Protein AF-0000000065932821 (afdb_homodimer)

Solvent-accessible surface area (backbone atoms only — not comparable to full-atom values): 15494 Å² total; per-residue (Å²): 133,88,77,52,72,66,43,50,50,49,46,51,57,53,60,71,66,53,56,43,86,55,52,20,21,52,13,45,38,43,31,40,60,65,41,53,81,60,41,74,81,46,64,90,58,59,68,68,89,42,66,66,43,35,70,67,27,64,57,50,34,53,49,15,30,50,53,47,52,49,48,50,55,37,63,78,28,68,90,44,38,49,69,74,29,43,68,57,14,47,46,37,40,74,69,63,57,54,59,52,68,53,49,51,50,41,50,52,31,38,49,33,48,49,20,16,72,48,22,84,73,55,37,61,68,52,48,42,41,45,50,55,50,49,52,53,52,40,47,34,44,30,47,77,75,104,136,87,77,52,71,67,44,51,50,49,46,51,58,52,60,71,66,54,56,42,82,55,54,19,23,52,13,45,38,43,30,39,58,66,42,52,80,60,42,73,82,45,63,89,59,58,68,68,89,41,66,65,44,36,69,67,26,65,56,51,34,52,48,14,31,50,53,49,52,50,49,50,55,37,62,77,29,68,91,44,37,50,69,74,30,44,68,57,14,47,44,38,42,73,70,63,57,53,59,51,68,55,48,52,50,39,50,52,31,37,50,33,48,49,19,16,72,48,21,85,72,53,37,63,68,53,48,42,42,44,50,55,50,49,51,53,52,39,47,30,43,29,46,78,75,103

Secondary structure (DSSP, 8-state):
----HHHHHHHHHHHHTS-HHHHHHHHHHHHHHHSGGGGGGGGGG---SSHHHHHT-HHHHHHHHHHHHHHHHHHHTTT-HHHHTHHHHHIIIIIS---HHHHHHHHHHHHHHHHHHHGGGS-HHHHHHHHHHHHHHHHHHHGGG-/----HHHHHHHHHHHHTS-HHHHHHHHHHHHHHHSGGGGGGGGGG---SSHHHHHT-HHHHHHHHHHHHHHHHHHHTTT-HHHHTHHHHHIIIIIS---HHHHHHHHHHHHHHHHHHHGGGS-HHHHHHHHHHHHHHHHHHHGGG-

Foldseek 3Di:
DDDDPVLLVLLLVVLVPDPLLPLQLQLQLCLCAVPVVQCVLVPVQDDSPDSVCSSPRVSSSVVRSVVSVLLVQCSVVVVCSLVSCVVVLCCCCVPSNPDLVSLVSSLVSSLVSSCVVCPPNCDPVSVVSSVVSSVVNSCSSCVVVD/DDDDPVLLVLLLVVLVPDPLLPLQLQLQLCLCAVPVVQCVLVPVQDDSPDSVCSSPRVSSSVVRSVVSVLLVQCSVVVVCSLVSCVVVLCCCCVPSNPDLVSLVSSLVSSLVSSCVVCPPNCDPVSVVSSVVSSVVNSCSSCVVVD

Structure (mmCIF, N/CA/C/O backbone):
data_AF-0000000065932821-model_v1
#
loop_
_entity.id
_entity.type
_entity.pdbx_description
1 polymer 'Hemoglobin subunit beta'
#
loop_
_atom_site.group_PDB
_atom_site.id
_atom_site.type_symbol
_atom_site.label_atom_id
_atom_site.label_alt_id
_atom_site.label_comp_id
_atom_site.label_asym_id
_atom_site.label_entity_id
_atom_site.label_seq_id
_atom_site.pdbx_PDB_ins_code
_atom_site.Cartn_x
_atom_site.Cartn_y
_atom_site.Cartn_z
_atom_site.occupancy
_atom_site.B_iso_or_equiv
_atom_site.auth_seq_id
_atom_site.auth_comp_id
_atom_site.auth_asym_id
_atom_site.auth_atom_id
_atom_site.pdbx_PDB_model_num
ATOM 1 N N . VAL A 1 1 ? -19.375 12.711 -0.328 1 82.69 1 VAL A N 1
ATOM 2 C CA . VAL A 1 1 ? -19.203 11.297 0.021 1 82.69 1 VAL A CA 1
ATOM 3 C C . VAL A 1 1 ? -20.156 10.938 1.17 1 82.69 1 VAL A C 1
ATOM 5 O O . VAL A 1 1 ? -20.375 11.75 2.076 1 82.69 1 VAL A O 1
ATOM 8 N N . GLU A 1 2 ? -20.688 9.773 1.003 1 90.75 2 GLU A N 1
ATOM 9 C CA . GLU A 1 2 ? -21.578 9.297 2.057 1 90.75 2 GLU A CA 1
ATOM 10 C C . GLU A 1 2 ? -20.875 8.281 2.955 1 90.75 2 GLU A C 1
ATOM 12 O O . GLU A 1 2 ? -20.219 7.355 2.465 1 90.75 2 GLU A O 1
ATOM 17 N N . TRP A 1 3 ? -21.031 8.539 4.312 1 95.94 3 TRP A N 1
ATOM 18 C CA . TRP A 1 3 ? -20.422 7.66 5.316 1 95.94 3 TRP A CA 1
ATOM 19 C C . TRP A 1 3 ? -21.5 6.875 6.062 1 95.94 3 TRP A C 1
ATOM 21 O O . TRP A 1 3 ? -22.484 7.449 6.531 1 95.94 3 TRP A O 1
ATOM 31 N N . THR A 1 4 ? -21.25 5.578 6.125 1 96.38 4 THR A N 1
ATOM 32 C CA . THR A 1 4 ? -22.109 4.797 7.016 1 96.38 4 THR A CA 1
ATOM 33 C C . THR A 1 4 ? -21.688 4.988 8.469 1 96.38 4 THR A C 1
ATOM 35 O O . THR A 1 4 ? -20.578 5.457 8.75 1 96.38 4 THR A O 1
ATOM 38 N N . GLN A 1 5 ? -22.625 4.621 9.367 1 95.88 5 GLN A N 1
ATOM 39 C CA . GLN A 1 5 ? -22.281 4.711 10.789 1 95.88 5 GLN A CA 1
ATOM 40 C C . GLN A 1 5 ? -21.125 3.785 11.141 1 95.88 5 GLN A C 1
ATOM 42 O O . GLN A 1 5 ? -20.281 4.125 11.977 1 95.88 5 GLN A O 1
ATOM 47 N N . GLN A 1 6 ? -21.094 2.668 10.523 1 95.62 6 GLN A N 1
ATOM 48 C CA . GLN A 1 6 ? -20.016 1.721 10.766 1 95.62 6 GLN A CA 1
ATOM 49 C C . GLN A 1 6 ? -18.672 2.299 10.328 1 95.62 6 GLN A C 1
ATOM 51 O O . GLN A 1 6 ? -17.672 2.197 11.055 1 95.62 6 GLN A O 1
ATOM 56 N N . GLU A 1 7 ? -18.625 2.883 9.164 1 96.56 7 GLU A N 1
ATOM 57 C CA . GLU A 1 7 ? -17.391 3.498 8.664 1 96.56 7 GLU A CA 1
ATOM 58 C C . GLU A 1 7 ? -16.922 4.617 9.586 1 96.56 7 GLU A C 1
ATOM 60 O O . GLU A 1 7 ? -15.734 4.719 9.883 1 96.56 7 GLU A O 1
ATOM 65 N N . ARG A 1 8 ? -17.859 5.461 10.016 1 96.69 8 ARG A N 1
ATOM 66 C CA . ARG A 1 8 ? -17.531 6.562 10.914 1 96.69 8 ARG A CA 1
ATOM 67 C C . ARG A 1 8 ? -16.906 6.047 12.219 1 96.69 8 ARG A C 1
ATOM 69 O O . ARG A 1 8 ? -15.914 6.59 12.695 1 96.69 8 ARG A O 1
ATOM 76 N N . SER A 1 9 ? -17.484 5.047 12.75 1 96.56 9 SER A N 1
ATOM 77 C CA . SER A 1 9 ? -17.016 4.48 14.016 1 96.56 9 SER A CA 1
ATOM 78 C C . SER A 1 9 ? -15.625 3.867 13.867 1 96.56 9 SER A C 1
ATOM 80 O O . SER A 1 9 ? -14.758 4.059 14.727 1 96.56 9 SER A O 1
ATOM 82 N N . ILE A 1 10 ? -15.438 3.139 12.781 1 95.94 10 ILE A N 1
ATOM 83 C CA . ILE A 1 10 ? -14.148 2.506 12.531 1 95.94 10 ILE A CA 1
ATOM 84 C C . ILE A 1 10 ? -13.07 3.574 12.406 1 95.94 10 ILE A C 1
ATOM 86 O O . ILE A 1 10 ? -12.023 3.494 13.062 1 95.94 10 ILE A O 1
ATOM 90 N N . ILE A 1 11 ? -13.359 4.59 11.602 1 96.56 11 ILE A N 1
ATOM 91 C CA . ILE A 1 11 ? -12.359 5.621 11.312 1 96.56 11 ILE A CA 1
ATOM 92 C C . ILE A 1 11 ? -12.047 6.406 12.586 1 96.56 11 ILE A C 1
ATOM 94 O O . ILE A 1 11 ? -10.883 6.602 12.93 1 96.56 11 ILE A O 1
ATOM 98 N N . ALA A 1 12 ? -13.055 6.832 13.281 1 95.44 12 ALA A N 1
ATOM 99 C CA . ALA A 1 12 ? -12.867 7.625 14.484 1 95.44 12 ALA A CA 1
ATOM 100 C C . ALA A 1 12 ? -12.094 6.844 15.547 1 95.44 12 ALA A C 1
ATOM 102 O O . ALA A 1 12 ? -11.133 7.359 16.125 1 95.44 12 ALA A O 1
ATOM 103 N N . GLY A 1 13 ? -12.539 5.641 15.812 1 94.44 13 GLY A N 1
ATOM 104 C CA . GLY A 1 13 ? -11.859 4.809 16.797 1 94.44 13 GLY A CA 1
ATOM 105 C C . GLY A 1 13 ? -10.438 4.457 16.406 1 94.44 13 GLY A C 1
ATOM 106 O O . GLY A 1 13 ? -9.531 4.48 17.234 1 94.44 13 GLY A O 1
ATOM 107 N N . PHE A 1 14 ? -10.266 4.199 15.188 1 93.44 14 PHE A N 1
ATOM 108 C CA . PHE A 1 14 ? -9 3.758 14.625 1 93.44 14 PHE A CA 1
ATOM 109 C C . PHE A 1 14 ? -7.961 4.875 14.68 1 93.44 14 PHE A C 1
ATOM 111 O O . PHE A 1 14 ? -6.875 4.695 15.234 1 93.44 14 PHE A O 1
ATOM 118 N N . ILE A 1 15 ? -8.32 6.059 14.211 1 94.25 15 ILE A N 1
ATOM 119 C CA . ILE A 1 15 ? -7.383 7.172 14.109 1 94.25 15 ILE A CA 1
ATOM 120 C C . ILE A 1 15 ? -7.043 7.695 15.5 1 94.25 15 ILE A C 1
ATOM 122 O O . ILE A 1 15 ? -5.883 8 15.797 1 94.25 15 ILE A O 1
ATOM 126 N N . ALA A 1 16 ? -7.984 7.727 16.328 1 92.38 16 ALA A N 1
ATOM 127 C CA . ALA A 1 16 ? -7.789 8.258 17.688 1 92.38 16 ALA A CA 1
ATOM 128 C C . ALA A 1 16 ? -6.82 7.383 18.469 1 92.38 16 ALA A C 1
ATOM 130 O O . ALA A 1 16 ? -6.215 7.844 19.453 1 92.38 16 ALA A O 1
ATOM 131 N N . ASN A 1 17 ? -6.617 6.195 18.109 1 94.06 17 ASN A N 1
ATOM 132 C CA . ASN A 1 17 ? -5.805 5.258 18.875 1 94.06 17 ASN A CA 1
ATOM 133 C C . ASN A 1 17 ? -4.402 5.117 18.297 1 94.06 17 ASN A C 1
ATOM 135 O O . ASN A 1 17 ? -3.592 4.344 18.812 1 94.06 17 ASN A O 1
ATOM 139 N N . LEU A 1 18 ? -4.125 5.836 17.266 1 95.75 18 LEU A N 1
ATOM 140 C CA . LEU A 1 18 ? -2.785 5.789 16.688 1 95.75 18 LEU A CA 1
ATOM 141 C C . LEU A 1 18 ? -1.793 6.566 17.531 1 95.75 18 LEU A C 1
ATOM 143 O O . LEU A 1 18 ? -2.145 7.594 18.125 1 95.75 18 LEU A O 1
ATOM 147 N N . ASN A 1 19 ? -0.606 6.055 17.703 1 96.94 19 ASN A N 1
ATOM 148 C CA . ASN A 1 19 ? 0.483 6.82 18.297 1 96.94 19 ASN A CA 1
ATOM 149 C C . ASN A 1 19 ? 1.101 7.789 17.281 1 96.94 19 ASN A C 1
ATOM 151 O O . ASN A 1 19 ? 2.033 7.434 16.562 1 96.94 19 ASN A O 1
ATOM 155 N N . TYR A 1 20 ? 0.675 8.977 17.328 1 97.56 20 TYR A N 1
ATOM 156 C CA . TYR A 1 20 ? 1.037 9.977 16.328 1 97.56 20 TYR A CA 1
ATOM 157 C C . TYR A 1 20 ? 2.543 10.211 16.297 1 97.56 20 TYR A C 1
ATOM 159 O O . TYR A 1 20 ? 3.135 10.391 15.234 1 97.56 20 TYR A O 1
ATOM 167 N N . GLU A 1 21 ? 3.15 10.125 17.484 1 97.75 21 GLU A N 1
ATOM 168 C CA . GLU A 1 21 ? 4.57 10.43 17.625 1 97.75 21 GLU A CA 1
ATOM 169 C C . GLU A 1 21 ? 5.438 9.32 17.047 1 97.75 21 GLU A C 1
ATOM 171 O O . GLU A 1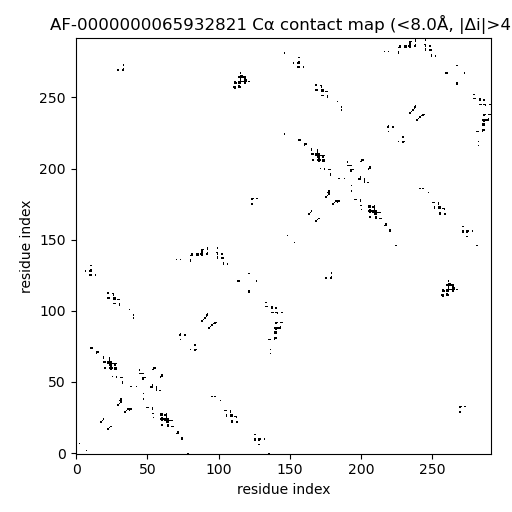 21 ? 6.629 9.523 16.797 1 97.75 21 GLU A O 1
ATOM 176 N N . ASP A 1 22 ? 4.859 8.242 16.859 1 97.94 22 ASP A N 1
ATOM 177 C CA . ASP A 1 22 ? 5.582 7.105 16.297 1 97.94 22 ASP A CA 1
ATOM 178 C C . ASP A 1 22 ? 5.195 6.879 14.836 1 97.94 22 ASP A C 1
ATOM 180 O O . ASP A 1 22 ? 6.051 6.871 13.953 1 97.94 22 ASP A O 1
ATOM 184 N N . ILE A 1 23 ? 3.904 6.816 14.531 1 98.06 23 ILE A N 1
ATOM 185 C CA . ILE A 1 23 ? 3.387 6.422 13.227 1 98.06 23 ILE A CA 1
ATOM 186 C C . ILE A 1 23 ? 3.646 7.531 12.203 1 98.06 23 ILE A C 1
ATOM 188 O O . ILE A 1 23 ? 4.066 7.266 11.078 1 98.06 23 ILE A O 1
ATOM 192 N N . GLY A 1 24 ? 3.387 8.766 12.57 1 98.25 24 GLY A N 1
ATOM 193 C CA . GLY A 1 24 ? 3.57 9.891 11.672 1 98.25 24 GLY A CA 1
ATOM 194 C C . GLY A 1 24 ? 4.984 10.008 11.133 1 98.25 24 GLY A C 1
ATOM 195 O O . GLY A 1 24 ? 5.195 9.969 9.922 1 98.25 24 GLY A O 1
ATOM 196 N N . PRO A 1 25 ? 5.949 10.102 12.062 1 98.56 25 PRO A N 1
ATOM 197 C CA . PRO A 1 25 ? 7.348 10.188 11.641 1 98.56 25 PRO A CA 1
ATOM 198 C C . PRO A 1 25 ? 7.773 8.992 10.781 1 98.56 25 PRO A C 1
ATOM 200 O O . PRO A 1 25 ? 8.422 9.172 9.75 1 98.56 25 PRO A O 1
ATOM 203 N N . LYS A 1 26 ? 7.391 7.793 11.164 1 98.31 26 LYS A N 1
ATOM 204 C CA . LYS A 1 26 ? 7.762 6.598 10.406 1 98.31 26 LYS A CA 1
ATOM 205 C C . LYS A 1 26 ? 7.152 6.621 9.008 1 98.31 26 LYS A C 1
ATOM 207 O O . LYS A 1 26 ? 7.805 6.242 8.039 1 98.31 26 LYS A O 1
ATOM 212 N N . ALA A 1 27 ? 5.922 7.074 8.906 1 98.56 27 ALA A N 1
ATOM 213 C CA . ALA A 1 27 ? 5.234 7.09 7.613 1 98.56 27 ALA A CA 1
ATOM 214 C C . ALA A 1 27 ? 5.879 8.094 6.664 1 98.56 27 ALA A C 1
ATOM 216 O O . ALA A 1 27 ? 6.125 7.785 5.496 1 98.56 27 ALA A O 1
ATOM 217 N N . LEU A 1 28 ? 6.145 9.281 7.184 1 98.62 28 LEU A N 1
ATOM 218 C CA . LEU A 1 28 ? 6.73 10.297 6.32 1 98.62 28 LEU A CA 1
ATOM 219 C C . LEU A 1 28 ? 8.164 9.93 5.941 1 98.62 28 LEU A C 1
ATOM 221 O O . LEU A 1 28 ? 8.555 10.078 4.781 1 98.62 28 LEU A O 1
ATOM 225 N N . ALA A 1 29 ? 8.938 9.469 6.875 1 98.5 29 ALA A N 1
ATOM 226 C CA . ALA A 1 29 ? 10.289 9.016 6.566 1 98.5 29 ALA A CA 1
ATOM 227 C C . ALA A 1 29 ? 10.281 7.91 5.516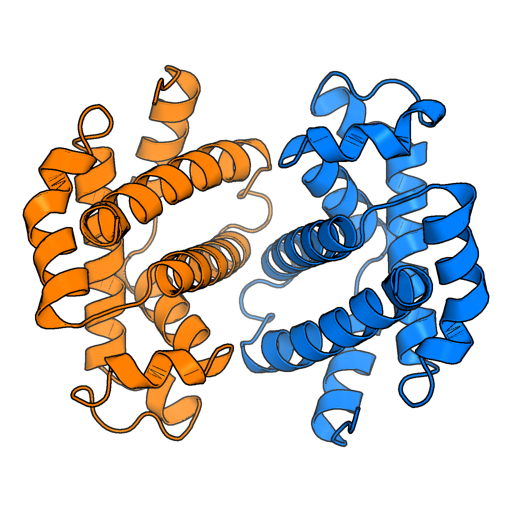 1 98.5 29 ALA A C 1
ATOM 229 O O . ALA A 1 29 ? 11.07 7.934 4.574 1 98.5 29 ALA A O 1
ATOM 230 N N . ARG A 1 30 ? 9.398 6.953 5.68 1 98.62 30 ARG A N 1
ATOM 231 C CA . ARG A 1 30 ? 9.273 5.867 4.715 1 98.62 30 ARG A CA 1
ATOM 232 C C . ARG A 1 30 ? 8.938 6.406 3.328 1 98.62 30 ARG A C 1
ATOM 234 O O . ARG A 1 30 ? 9.492 5.945 2.328 1 98.62 30 ARG A O 1
ATOM 241 N N . CYS A 1 31 ? 8.062 7.363 3.293 1 98.5 31 CYS A N 1
ATOM 242 C CA . CYS A 1 31 ? 7.695 7.988 2.027 1 98.5 31 CYS A CA 1
ATOM 243 C C . CYS A 1 31 ? 8.906 8.602 1.346 1 98.5 31 CYS A C 1
ATOM 245 O O . CYS A 1 31 ? 9.156 8.359 0.163 1 98.5 31 CYS A O 1
ATOM 247 N N . LEU A 1 32 ? 9.742 9.312 2.047 1 98.44 32 LEU A N 1
ATOM 248 C CA . LEU A 1 32 ? 10.891 10.031 1.499 1 98.44 32 LEU A CA 1
ATOM 249 C C . LEU A 1 32 ? 11.984 9.062 1.079 1 98.44 32 LEU A C 1
ATOM 251 O O . LEU A 1 32 ? 12.75 9.344 0.152 1 98.44 32 LEU A O 1
ATOM 255 N N . ILE A 1 33 ? 12.062 7.934 1.682 1 98.19 33 ILE A N 1
ATOM 256 C CA . ILE A 1 33 ? 13.133 6.98 1.406 1 98.19 33 ILE A CA 1
ATOM 257 C C . ILE A 1 33 ? 12.719 6.055 0.264 1 98.19 33 ILE A C 1
ATOM 259 O O . ILE A 1 33 ? 13.492 5.824 -0.669 1 98.19 33 ILE A O 1
ATOM 263 N N . VAL A 1 34 ? 11.523 5.551 0.28 1 97.5 34 VAL A N 1
ATOM 264 C CA . VAL A 1 34 ? 11.039 4.598 -0.714 1 97.5 34 VAL A CA 1
ATOM 265 C C . VAL A 1 34 ? 10.734 5.324 -2.021 1 97.5 34 VAL A C 1
ATOM 267 O O . VAL A 1 34 ? 10.898 4.762 -3.105 1 97.5 34 VAL A O 1
ATOM 270 N N . TYR A 1 35 ? 10.258 6.551 -1.899 1 97.25 35 TYR A N 1
ATOM 271 C CA . TYR A 1 35 ? 9.938 7.383 -3.053 1 97.25 35 TYR A CA 1
ATOM 272 C C . TYR A 1 35 ? 10.75 8.672 -3.035 1 97.25 35 TYR A C 1
ATOM 274 O O . TYR A 1 35 ? 10.195 9.758 -2.855 1 97.25 35 TYR A O 1
ATOM 282 N N . PRO A 1 36 ? 11.984 8.578 -3.404 1 96.75 36 PRO A N 1
ATOM 283 C CA . PRO A 1 36 ? 12.914 9.68 -3.148 1 96.75 36 PRO A CA 1
ATOM 284 C C . PRO A 1 36 ? 12.578 10.938 -3.953 1 96.75 36 PRO A C 1
ATOM 286 O O . PRO A 1 36 ? 12.992 12.039 -3.586 1 96.75 36 PRO A O 1
ATOM 289 N N . TRP A 1 37 ? 11.836 10.836 -5.074 1 95.88 37 TRP A N 1
ATOM 290 C CA . TRP A 1 37 ? 11.438 12.016 -5.836 1 95.88 37 TRP A CA 1
ATOM 291 C C . TRP A 1 37 ? 10.531 12.922 -5.004 1 95.88 37 TRP A C 1
ATOM 293 O O . TRP A 1 37 ? 10.383 14.102 -5.312 1 95.88 37 TRP A O 1
ATOM 303 N N . THR A 1 38 ? 9.961 12.492 -3.934 1 97.19 38 THR A N 1
ATOM 304 C CA . THR A 1 38 ? 9.102 13.289 -3.068 1 97.19 38 THR A CA 1
ATOM 305 C C . THR A 1 38 ? 9.93 14.219 -2.188 1 97.19 38 THR A C 1
ATOM 307 O O . THR A 1 38 ? 9.398 15.148 -1.581 1 97.19 38 THR A O 1
ATOM 310 N N . GLN A 1 39 ? 11.211 13.969 -2.088 1 97.31 39 GLN A N 1
ATOM 311 C CA . GLN A 1 39 ? 12.094 14.781 -1.265 1 97.31 39 GLN A CA 1
ATOM 312 C C . GLN A 1 39 ? 12.148 16.219 -1.772 1 97.31 39 GLN A C 1
ATOM 314 O O . GLN A 1 39 ? 12.508 17.141 -1.029 1 97.31 39 GLN A O 1
ATOM 319 N N . ARG A 1 40 ? 11.789 16.422 -2.992 1 95.75 40 ARG A N 1
ATOM 320 C CA . ARG A 1 40 ? 11.875 17.75 -3.615 1 95.75 40 ARG A CA 1
ATOM 321 C C . ARG A 1 40 ? 11.016 18.766 -2.867 1 95.75 40 ARG A C 1
ATOM 323 O O . ARG A 1 40 ? 11.297 19.953 -2.898 1 95.75 40 ARG A O 1
ATOM 330 N N . TYR A 1 41 ? 10.039 18.359 -2.109 1 95.38 41 TYR A N 1
ATOM 331 C CA . TYR A 1 41 ? 9.117 19.25 -1.411 1 95.38 41 TYR A CA 1
ATOM 332 C C . TYR A 1 41 ? 9.648 19.594 -0.024 1 95.38 41 TYR A C 1
ATOM 334 O O . TYR A 1 41 ? 9.078 20.438 0.669 1 95.38 41 TYR A O 1
ATOM 342 N N . PHE A 1 42 ? 10.789 18.969 0.336 1 97.19 42 PHE A N 1
ATOM 343 C CA . PHE A 1 42 ? 11.242 19.094 1.716 1 97.19 42 PHE A CA 1
ATOM 344 C C . PHE A 1 42 ? 12.672 19.625 1.769 1 97.19 42 PHE A C 1
ATOM 346 O O . PHE A 1 42 ? 13.422 19.297 2.695 1 97.19 42 PHE A O 1
ATOM 353 N N . GLY A 1 43 ? 13.039 20.359 0.838 1 92.19 43 GLY A N 1
ATOM 354 C CA . GLY A 1 43 ? 14.383 20.922 0.759 1 92.19 43 GLY A CA 1
ATOM 355 C C . GLY A 1 43 ? 14.75 21.766 1.959 1 92.19 43 GLY A C 1
ATOM 356 O O . GLY A 1 43 ? 15.922 21.844 2.344 1 92.19 43 GLY A O 1
ATOM 357 N N . ALA A 1 44 ? 13.766 22.391 2.578 1 92.88 44 ALA A N 1
ATOM 358 C CA . ALA A 1 44 ? 13.992 23.312 3.686 1 92.88 44 ALA A CA 1
ATOM 359 C C . ALA A 1 44 ? 14.164 22.562 5 1 92.88 44 ALA A C 1
ATOM 361 O O . ALA A 1 44 ? 14.43 23.172 6.043 1 92.88 44 ALA A O 1
ATOM 362 N N . TYR A 1 45 ? 14.148 21.25 4.953 1 95.5 45 TYR A N 1
ATOM 363 C CA . TYR A 1 45 ? 14.125 20.469 6.188 1 95.5 45 TYR A CA 1
ATOM 364 C C . TYR A 1 45 ? 15.5 19.906 6.504 1 95.5 45 TYR A C 1
ATOM 366 O O . TYR A 1 45 ? 15.648 19.094 7.43 1 95.5 45 TYR A O 1
ATOM 374 N N . GLY A 1 46 ? 16.484 20.297 5.734 1 93.62 46 GLY A N 1
ATOM 375 C CA . GLY A 1 46 ? 17.844 19.875 6.047 1 93.62 46 GLY A CA 1
ATOM 376 C C . GLY A 1 46 ? 18.328 18.719 5.188 1 93.62 46 GLY A C 1
ATOM 377 O O . GLY A 1 46 ? 17.984 18.641 4.004 1 93.62 46 GLY A O 1
ATOM 378 N N . ASP A 1 47 ? 19.156 17.844 5.863 1 96.12 47 ASP A N 1
ATOM 379 C CA . ASP A 1 47 ? 19.812 16.766 5.125 1 96.12 47 ASP A CA 1
ATOM 380 C C . ASP A 1 47 ? 18.875 15.594 4.887 1 96.12 47 ASP A C 1
ATOM 382 O O . ASP A 1 47 ? 18.391 14.977 5.84 1 96.12 47 ASP A O 1
ATOM 386 N N . LEU A 1 48 ? 18.625 15.242 3.68 1 97 48 LEU A N 1
ATOM 387 C CA . LEU A 1 48 ? 17.766 14.141 3.291 1 97 48 LEU A CA 1
ATOM 388 C C . LEU A 1 48 ? 18.516 13.133 2.426 1 97 48 LEU A C 1
ATOM 390 O O . LEU A 1 48 ? 17.906 12.328 1.722 1 97 48 LEU A O 1
ATOM 394 N N . SER A 1 49 ? 19.844 13.078 2.473 1 95.19 49 SER A N 1
ATOM 395 C CA . SER A 1 49 ? 20.688 12.414 1.484 1 95.19 49 SER A CA 1
ATOM 396 C C . SER A 1 49 ? 20.734 10.906 1.725 1 95.19 49 SER A C 1
ATOM 398 O O . SER A 1 49 ? 21.031 10.133 0.81 1 95.19 49 SER A O 1
ATOM 400 N N . THR A 1 50 ? 20.516 10.461 2.996 1 96.12 50 THR A N 1
ATOM 401 C CA . THR A 1 50 ? 20.562 9.039 3.334 1 96.12 50 THR A CA 1
ATOM 402 C C . THR A 1 50 ? 19.359 8.656 4.188 1 96.12 50 THR A C 1
ATOM 404 O O . THR A 1 50 ? 18.75 9.508 4.848 1 96.12 50 THR A O 1
ATOM 407 N N . PRO A 1 51 ? 19.047 7.363 4.164 1 96.31 51 PRO A N 1
ATOM 408 C CA . PRO A 1 51 ? 17.969 6.91 5.043 1 96.31 51 PRO A CA 1
ATOM 409 C C . PRO A 1 51 ? 18.203 7.281 6.504 1 96.31 51 PRO A C 1
ATOM 411 O O . PRO A 1 51 ? 17.266 7.688 7.199 1 96.31 51 PRO A O 1
ATOM 414 N N . ASP A 1 52 ? 19.375 7.172 6.953 1 96.88 52 ASP A N 1
ATOM 415 C CA . ASP A 1 52 ? 19.688 7.5 8.344 1 96.88 52 ASP A CA 1
ATOM 416 C C . ASP A 1 52 ? 19.469 8.984 8.617 1 96.88 52 ASP A C 1
ATOM 418 O O . ASP A 1 52 ? 18.953 9.359 9.672 1 96.88 52 ASP A O 1
ATOM 422 N N . ALA A 1 53 ? 19.891 9.812 7.723 1 97.62 53 ALA A N 1
ATOM 423 C CA . ALA A 1 53 ? 19.688 11.258 7.863 1 97.62 53 ALA A CA 1
ATOM 424 C C . ALA A 1 53 ? 18.203 11.586 7.938 1 97.62 53 ALA A C 1
ATOM 426 O O . ALA A 1 53 ? 17.781 12.43 8.734 1 97.62 53 ALA A O 1
ATOM 427 N N . ILE A 1 54 ? 17.438 10.922 7.133 1 98.25 54 ILE A N 1
ATOM 428 C CA . ILE A 1 54 ? 15.992 11.172 7.066 1 98.25 54 ILE A CA 1
ATOM 429 C C . ILE A 1 54 ? 15.328 10.695 8.359 1 98.25 54 ILE A C 1
ATOM 431 O O . ILE A 1 54 ? 14.539 11.422 8.961 1 98.25 54 ILE A O 1
ATOM 435 N N . LYS A 1 55 ? 15.688 9.547 8.812 1 97.31 55 LYS A N 1
ATOM 436 C CA . LYS A 1 55 ? 15.094 8.961 10.008 1 97.31 55 LYS A CA 1
ATOM 437 C C . LYS A 1 55 ? 15.453 9.781 11.25 1 97.31 55 LYS A C 1
ATOM 439 O O . LYS A 1 55 ? 14.672 9.844 12.203 1 97.31 55 LYS A O 1
ATOM 444 N N . GLY A 1 56 ? 16.562 10.359 11.227 1 96.88 56 GLY A N 1
ATOM 445 C CA . GLY A 1 56 ? 17.016 11.156 12.359 1 96.88 56 GLY A CA 1
ATOM 446 C C . GLY A 1 56 ? 16.672 12.625 12.234 1 96.88 56 GLY A C 1
ATOM 447 O O . GLY A 1 56 ? 17.047 13.438 13.086 1 96.88 56 GLY A O 1
ATOM 448 N N . ASN A 1 57 ? 15.977 13.047 11.227 1 98 57 ASN A N 1
ATOM 449 C CA . ASN A 1 57 ? 15.641 14.438 10.953 1 98 57 ASN A CA 1
ATOM 450 C C . ASN A 1 57 ? 14.445 14.898 11.773 1 98 57 ASN A C 1
ATOM 452 O O . ASN A 1 57 ? 13.32 14.461 11.539 1 98 57 ASN A O 1
ATOM 456 N N . ALA A 1 58 ? 14.656 15.812 12.695 1 97.81 58 ALA A N 1
ATOM 457 C CA . ALA A 1 58 ? 13.625 16.25 13.641 1 97.81 58 ALA A CA 1
ATOM 458 C C . ALA A 1 58 ? 12.5 16.984 12.914 1 97.81 58 ALA A C 1
ATOM 460 O O . ALA A 1 58 ? 11.344 16.906 13.32 1 97.81 58 ALA A O 1
ATOM 461 N N . LYS A 1 59 ? 12.828 17.672 11.898 1 98.31 59 LYS A N 1
ATOM 462 C CA . LYS A 1 59 ? 11.812 18.422 11.164 1 98.31 59 LYS A CA 1
ATOM 463 C C . LYS A 1 59 ? 10.883 17.469 10.406 1 98.31 59 LYS A C 1
ATOM 465 O O . LYS A 1 59 ? 9.672 17.703 10.352 1 98.31 59 LYS A O 1
ATOM 470 N N . ILE A 1 60 ? 11.484 16.453 9.836 1 98.31 60 ILE A N 1
ATOM 471 C CA . ILE A 1 60 ? 10.68 15.438 9.156 1 98.31 60 ILE A CA 1
ATOM 472 C C . ILE A 1 60 ? 9.766 14.742 10.164 1 98.31 60 ILE A C 1
ATOM 474 O O . ILE A 1 60 ? 8.578 14.547 9.898 1 98.31 60 ILE A O 1
ATOM 478 N N . ALA A 1 61 ? 10.312 14.422 11.289 1 98.38 61 ALA A N 1
ATOM 479 C CA . ALA A 1 61 ? 9.523 13.781 12.336 1 98.38 61 ALA A CA 1
ATOM 480 C C . ALA A 1 61 ? 8.367 14.672 12.773 1 98.38 61 ALA A C 1
ATOM 482 O O . ALA A 1 61 ? 7.223 14.219 12.875 1 98.38 61 ALA A O 1
ATOM 483 N N . ALA A 1 62 ? 8.648 15.898 13.016 1 98.44 62 ALA A N 1
ATOM 484 C CA . ALA A 1 62 ? 7.633 16.859 13.461 1 98.44 62 ALA A CA 1
ATOM 485 C C . ALA A 1 62 ? 6.535 17.016 12.406 1 98.44 62 ALA A C 1
ATOM 487 O O . ALA A 1 62 ? 5.352 17.094 12.75 1 98.44 62 ALA A O 1
ATOM 488 N N . HIS A 1 63 ? 6.926 17.078 11.148 1 98.31 63 HIS A N 1
ATOM 489 C CA . HIS A 1 63 ? 5.93 17.203 10.086 1 98.31 63 HIS A CA 1
ATOM 490 C C . HIS A 1 63 ? 5.066 15.953 9.984 1 98.31 63 HIS A C 1
ATOM 492 O O . HIS A 1 63 ? 3.863 16.047 9.719 1 98.31 63 HIS A O 1
ATOM 498 N N . GLY A 1 64 ? 5.684 14.789 10.164 1 98.38 64 GLY A N 1
ATOM 499 C CA . GLY A 1 64 ? 4.898 13.562 10.211 1 98.38 64 GLY A CA 1
ATOM 500 C C . GLY A 1 64 ? 3.807 13.602 11.266 1 98.38 64 GLY A C 1
ATOM 501 O O . GLY A 1 64 ? 2.674 13.188 11.008 1 98.38 64 GLY A O 1
ATOM 502 N N . VAL A 1 65 ? 4.16 14.086 12.414 1 98.5 65 VAL A N 1
ATOM 503 C CA . VAL A 1 65 ? 3.186 14.211 13.492 1 98.5 65 VAL A CA 1
ATOM 504 C C . VAL A 1 65 ? 2.09 15.195 13.086 1 98.5 65 VAL A C 1
ATOM 506 O O . VAL A 1 65 ? 0.904 14.938 13.305 1 98.5 65 VAL A O 1
ATOM 509 N N . LYS A 1 66 ? 2.473 16.281 12.453 1 97.75 66 LYS A N 1
ATOM 510 C CA . LYS A 1 66 ? 1.52 17.281 11.992 1 97.75 66 LYS A CA 1
ATOM 511 C C . LYS A 1 66 ? 0.536 16.688 10.984 1 97.75 66 LYS A C 1
ATOM 513 O O . LYS A 1 66 ? -0.653 17.016 11.008 1 97.75 66 LYS A O 1
ATOM 518 N N . VAL A 1 67 ? 1.022 15.875 10.086 1 97.19 67 VAL A N 1
ATOM 519 C CA . VAL A 1 67 ? 0.174 15.234 9.086 1 97.19 67 VAL A CA 1
ATOM 520 C C . VAL A 1 67 ? -0.916 14.422 9.781 1 97.19 67 VAL A C 1
ATOM 522 O O . VAL A 1 67 ? -2.084 14.477 9.398 1 97.19 67 VAL A O 1
ATOM 525 N N . LEU A 1 68 ? -0.626 13.648 10.836 1 97.44 68 LEU A N 1
ATOM 526 C CA . LEU A 1 68 ? -1.617 12.836 11.531 1 97.44 68 LEU A CA 1
ATOM 527 C C . LEU A 1 68 ? -2.623 13.711 12.266 1 97.44 68 LEU A C 1
ATOM 529 O O . LEU A 1 68 ? -3.809 13.383 12.344 1 97.44 68 LEU A O 1
ATOM 533 N N . HIS A 1 69 ? -2.176 14.789 12.781 1 96.44 69 HIS A N 1
ATOM 534 C CA . HIS A 1 69 ? -3.117 15.734 13.383 1 96.44 69 HIS A CA 1
ATOM 535 C C . HIS A 1 69 ? -4.051 16.328 12.328 1 96.44 69 HIS A C 1
ATOM 537 O O . HIS A 1 69 ? -5.207 16.625 12.617 1 96.44 69 HIS A O 1
ATOM 543 N N . GLY A 1 70 ? -3.48 16.484 11.141 1 95.62 70 GLY A N 1
ATOM 544 C CA . GLY A 1 70 ? -4.344 16.844 10.031 1 95.62 70 GLY A CA 1
ATOM 545 C C . GLY A 1 70 ? -5.449 15.836 9.781 1 95.62 70 GLY A C 1
ATOM 546 O O . GLY A 1 70 ? -6.586 16.203 9.484 1 95.62 70 GLY A O 1
ATOM 547 N N . LEU A 1 71 ? -5.145 14.578 9.898 1 96.5 71 LEU A N 1
ATOM 548 C CA . LEU A 1 71 ? -6.172 13.555 9.75 1 96.5 71 LEU A CA 1
ATOM 549 C C . LEU A 1 71 ? -7.219 13.672 10.852 1 96.5 71 LEU A C 1
ATOM 551 O O . LEU A 1 71 ? -8.406 13.445 10.609 1 96.5 71 LEU A O 1
ATOM 555 N N . ASP A 1 72 ? -6.773 13.969 11.992 1 94.88 72 ASP A N 1
ATOM 556 C CA . ASP A 1 72 ? -7.707 14.211 13.086 1 94.88 72 ASP A CA 1
ATOM 557 C C . ASP A 1 72 ? -8.727 15.289 12.711 1 94.88 72 ASP A C 1
ATOM 559 O O . ASP A 1 72 ? -9.914 15.156 13.016 1 94.88 72 ASP A O 1
ATOM 563 N N . ARG A 1 73 ? -8.242 16.344 12.164 1 95.25 73 ARG A N 1
ATOM 564 C CA . ARG A 1 73 ? -9.117 17.422 11.719 1 95.25 73 ARG A CA 1
ATOM 565 C C . ARG A 1 73 ? -10.156 16.922 10.727 1 95.25 73 ARG A C 1
ATOM 567 O O . ARG A 1 73 ? -11.32 17.312 10.781 1 95.25 73 ARG A O 1
ATOM 574 N N . ALA A 1 74 ? -9.711 16.094 9.797 1 96.56 74 ALA A N 1
ATOM 575 C CA . ALA A 1 74 ? -10.633 15.5 8.828 1 96.56 74 ALA A CA 1
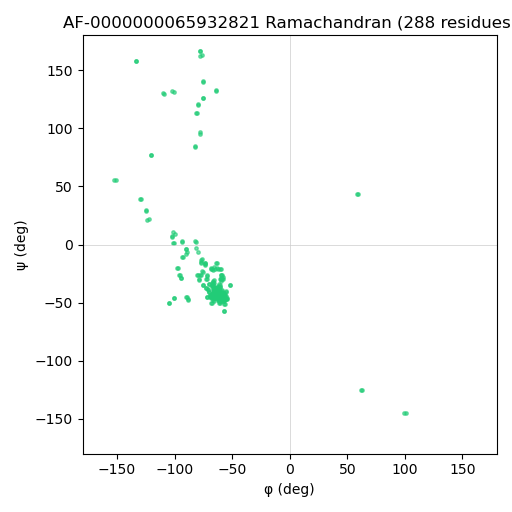ATOM 576 C C . ALA A 1 74 ? -11.688 14.648 9.523 1 96.56 74 ALA A C 1
ATOM 578 O O . ALA A 1 74 ? -12.875 14.711 9.18 1 96.56 74 ALA A O 1
ATOM 579 N N . VAL A 1 75 ? -11.273 13.836 10.516 1 96.88 75 VAL A N 1
ATOM 580 C CA . VAL A 1 75 ? -12.188 12.969 11.25 1 96.88 75 VAL A CA 1
ATOM 581 C C . VAL A 1 75 ? -13.258 13.805 11.945 1 96.88 75 VAL A C 1
ATOM 583 O O . VAL A 1 75 ? -14.43 13.43 11.969 1 96.88 75 VAL A O 1
ATOM 586 N N . LYS A 1 76 ? -12.891 14.953 12.43 1 95.94 76 LYS A N 1
ATOM 587 C CA . LYS A 1 76 ? -13.812 15.836 13.148 1 95.94 76 LYS A CA 1
ATOM 588 C C . LYS A 1 76 ? -14.742 16.562 12.188 1 95.94 76 LYS A C 1
ATOM 590 O O . LYS A 1 76 ? -15.742 17.156 12.609 1 95.94 76 LYS A O 1
ATOM 595 N N . ASN A 1 77 ? -14.453 16.516 10.922 1 96.75 77 ASN A N 1
ATOM 596 C CA . ASN A 1 77 ? -15.227 17.219 9.898 1 96.75 77 ASN A CA 1
ATOM 597 C C . ASN A 1 77 ? -15.602 16.281 8.75 1 96.75 77 ASN A C 1
ATOM 599 O O . ASN A 1 77 ? -15.523 16.656 7.578 1 96.75 77 ASN A O 1
ATOM 603 N N . MET A 1 78 ? -15.945 15.07 9.023 1 94.56 78 MET A N 1
ATOM 604 C CA . MET A 1 78 ? -16.109 14.008 8.031 1 94.56 78 MET A CA 1
ATOM 605 C C . MET A 1 78 ? -17.156 14.391 6.992 1 94.56 78 MET A C 1
ATOM 607 O O . MET A 1 78 ? -17.078 13.977 5.836 1 94.56 78 MET A O 1
ATOM 611 N N . ASP A 1 79 ? -18.078 15.219 7.34 1 94.88 79 ASP A N 1
ATOM 612 C CA . ASP A 1 79 ? -19.156 15.578 6.414 1 94.88 79 ASP A CA 1
ATOM 613 C C . ASP A 1 79 ? -18.766 16.797 5.586 1 94.88 79 ASP A C 1
ATOM 615 O O . ASP A 1 79 ? -19.5 17.188 4.668 1 94.88 79 ASP A O 1
ATOM 619 N N . ASN A 1 80 ? -17.656 17.453 5.883 1 94.88 80 ASN A N 1
ATOM 620 C CA . ASN A 1 80 ? -17.219 18.641 5.156 1 94.88 80 ASN A CA 1
ATOM 621 C C . ASN A 1 80 ? -15.703 18.781 5.168 1 94.88 80 ASN A C 1
ATOM 623 O O . ASN A 1 80 ? -15.18 19.844 5.535 1 94.88 80 ASN A O 1
ATOM 627 N N . ILE A 1 81 ? -15.055 17.734 4.711 1 95.12 81 ILE A N 1
ATOM 628 C CA . ILE A 1 81 ? -13.594 17.703 4.738 1 95.12 81 ILE A CA 1
ATOM 629 C C . ILE A 1 81 ? -13.047 18.766 3.775 1 95.12 81 ILE A C 1
ATOM 631 O O . ILE A 1 81 ? -12.031 19.406 4.066 1 95.12 81 ILE A O 1
ATOM 635 N N . ASN A 1 82 ? -13.727 18.984 2.656 1 93.75 82 ASN A N 1
ATOM 636 C CA . ASN A 1 82 ? -13.273 19.953 1.67 1 93.75 82 ASN A CA 1
ATOM 637 C C . ASN A 1 82 ? -13.133 21.344 2.281 1 93.75 82 ASN A C 1
ATOM 639 O O . ASN A 1 82 ? -12.117 22.016 2.08 1 93.75 82 ASN A O 1
ATOM 643 N N . GLU A 1 83 ? -14.102 21.719 2.949 1 94.56 83 GLU A N 1
ATOM 644 C CA . GLU A 1 83 ? -14.055 23.031 3.59 1 94.56 83 GLU A CA 1
ATOM 645 C C . GLU A 1 83 ? -13.008 23.062 4.695 1 94.56 83 GLU A C 1
ATOM 647 O O . GLU A 1 83 ? -12.266 24.047 4.824 1 94.56 83 GLU A O 1
ATOM 652 N N . ALA A 1 84 ? -12.953 22.031 5.5 1 94.62 84 ALA A N 1
ATOM 653 C CA . ALA A 1 84 ? -12.008 21.953 6.609 1 94.62 84 ALA A CA 1
ATOM 654 C C . ALA A 1 84 ? -10.562 22.016 6.113 1 94.62 84 ALA A C 1
ATOM 656 O O . ALA A 1 84 ? -9.68 22.516 6.816 1 94.62 84 ALA A O 1
ATOM 657 N N . TYR A 1 85 ? -10.312 21.516 4.871 1 95.44 85 TYR A N 1
ATOM 658 C CA . TYR A 1 85 ? -8.953 21.438 4.344 1 95.44 85 TYR A CA 1
ATOM 659 C C . TYR A 1 85 ? -8.672 22.562 3.369 1 95.44 85 TYR A C 1
ATOM 661 O O . TYR A 1 85 ? -7.633 22.578 2.709 1 95.44 85 TYR A O 1
ATOM 669 N N . SER A 1 86 ? -9.508 23.531 3.279 1 93.62 86 SER A N 1
ATOM 670 C CA . SER A 1 86 ? -9.375 24.594 2.277 1 93.62 86 SER A CA 1
ATOM 671 C C . SER A 1 86 ? -8.031 25.297 2.393 1 93.62 86 SER A C 1
ATOM 673 O O . SER A 1 86 ? -7.328 25.469 1.395 1 93.62 86 SER A O 1
ATOM 675 N N . GLU A 1 87 ? -7.695 25.672 3.605 1 93.62 87 GLU A N 1
ATOM 676 C CA . GLU A 1 87 ? -6.43 26.375 3.811 1 93.62 87 GLU A CA 1
ATOM 677 C C . GLU A 1 87 ? -5.242 25.469 3.494 1 93.62 87 GLU A C 1
ATOM 679 O O . GLU A 1 87 ? -4.262 25.906 2.889 1 93.62 87 GLU A O 1
ATOM 684 N N . LEU A 1 88 ? -5.359 24.219 3.898 1 93.38 88 LEU A N 1
ATOM 685 C CA . LEU A 1 88 ? -4.293 23.266 3.619 1 93.38 88 LEU A CA 1
ATOM 686 C C . LEU A 1 88 ? -4.172 23.016 2.119 1 93.38 88 LEU A C 1
ATOM 688 O O . LEU A 1 88 ? -3.062 22.875 1.598 1 93.38 88 LEU A O 1
ATOM 692 N N . SER A 1 89 ? -5.258 22.922 1.497 1 93.25 89 SER A N 1
ATOM 693 C CA . SER A 1 89 ? -5.27 22.734 0.052 1 93.25 89 SER A CA 1
ATOM 694 C C . SER A 1 89 ? -4.574 23.875 -0.67 1 93.25 89 SER A C 1
ATOM 696 O O . SER A 1 89 ? -3.734 23.656 -1.544 1 93.25 89 SER A O 1
ATOM 698 N N . VAL A 1 90 ? -4.848 25.109 -0.319 1 93.12 90 VAL A N 1
ATOM 699 C CA . VAL A 1 90 ? -4.238 26.297 -0.913 1 93.12 90 VAL A CA 1
ATOM 700 C C . VAL A 1 90 ? -2.732 26.281 -0.655 1 93.12 90 VAL A C 1
ATOM 702 O O . VAL A 1 90 ? -1.938 26.516 -1.569 1 93.12 90 VAL A O 1
ATOM 705 N N . LEU A 1 91 ? -2.369 25.969 0.561 1 92.81 91 LEU A N 1
ATOM 706 C CA . LEU A 1 91 ? -0.957 25.922 0.923 1 92.81 91 LEU A CA 1
ATOM 707 C C . LEU A 1 91 ? -0.209 24.906 0.065 1 92.81 91 LEU A C 1
ATOM 709 O O . LEU A 1 91 ? 0.814 25.234 -0.541 1 92.81 91 LEU A O 1
ATOM 713 N N . HIS A 1 92 ? -0.698 23.719 -0.071 1 93.31 92 HIS A N 1
ATOM 714 C CA . HIS A 1 92 ? -0.001 22.625 -0.741 1 93.31 92 HIS A CA 1
ATOM 715 C C . HIS A 1 92 ? -0.099 22.75 -2.258 1 93.31 92 HIS A C 1
ATOM 717 O O . HIS A 1 92 ? 0.832 22.391 -2.979 1 93.31 92 HIS A O 1
ATOM 723 N N . SER A 1 93 ? -1.166 23.328 -2.738 1 89.81 93 SER A N 1
ATOM 724 C CA . SER A 1 93 ? -1.336 23.453 -4.184 1 89.81 93 SER A CA 1
ATOM 725 C C . SER A 1 93 ? -0.697 24.734 -4.711 1 89.81 93 SER A C 1
ATOM 727 O O . SER A 1 93 ? 0.076 24.703 -5.668 1 89.81 93 SER A O 1
ATOM 729 N N . ASP A 1 94 ? -0.938 25.797 -4.102 1 89.69 94 ASP A N 1
ATOM 730 C CA . ASP A 1 94 ? -0.581 27.094 -4.664 1 89.69 94 ASP A CA 1
ATOM 731 C C . ASP A 1 94 ? 0.786 27.562 -4.16 1 89.69 94 ASP A C 1
ATOM 733 O O . ASP A 1 94 ? 1.508 28.266 -4.867 1 89.69 94 ASP A O 1
ATOM 737 N N . LYS A 1 95 ? 1.091 27.141 -3.025 1 90.06 95 LYS A N 1
ATOM 738 C CA . LYS A 1 95 ? 2.348 27.625 -2.461 1 90.06 95 LYS A CA 1
ATOM 739 C C . LYS A 1 95 ? 3.455 26.594 -2.611 1 90.06 95 LYS A C 1
ATOM 741 O O . LYS A 1 95 ? 4.543 26.906 -3.094 1 90.06 95 LYS A O 1
ATOM 746 N N . LEU A 1 96 ? 3.125 25.391 -2.289 1 92 96 LEU A N 1
ATOM 747 C CA . LEU A 1 96 ? 4.156 24.359 -2.279 1 92 96 LEU A CA 1
ATOM 748 C C . LEU A 1 96 ? 4.141 23.562 -3.578 1 92 96 LEU A C 1
ATOM 750 O O . LEU A 1 96 ? 5.098 22.844 -3.885 1 92 96 LEU A O 1
ATOM 754 N N . HIS A 1 97 ? 3.012 23.594 -4.336 1 91.94 97 HIS A N 1
ATOM 755 C CA . HIS A 1 97 ? 2.84 22.953 -5.633 1 91.94 97 HIS A CA 1
ATOM 756 C C . HIS A 1 97 ? 3.072 21.453 -5.543 1 91.94 97 HIS A C 1
ATOM 758 O O . HIS A 1 97 ? 3.791 20.875 -6.363 1 91.94 97 HIS A O 1
ATOM 764 N N . VAL A 1 98 ? 2.51 20.922 -4.496 1 93.06 98 VAL A N 1
ATOM 765 C CA . VAL A 1 98 ? 2.611 19.484 -4.312 1 93.06 98 VAL A CA 1
ATOM 766 C C . VAL A 1 98 ? 1.665 18.766 -5.277 1 93.06 98 VAL A C 1
ATOM 768 O O . VAL A 1 98 ? 0.469 19.062 -5.316 1 93.06 98 VAL A O 1
ATOM 771 N N . ASP A 1 99 ? 2.191 17.875 -6.031 1 92.81 99 ASP A N 1
ATOM 772 C CA . ASP A 1 99 ? 1.356 17.031 -6.883 1 92.81 99 ASP A CA 1
ATOM 773 C C . ASP A 1 99 ? 0.433 16.156 -6.051 1 92.81 99 ASP A C 1
ATOM 775 O O . ASP A 1 99 ? 0.883 15.477 -5.121 1 92.81 99 ASP A O 1
ATOM 779 N N . PRO A 1 100 ? -0.834 16.125 -6.43 1 91.44 100 PRO A N 1
ATOM 780 C CA . PRO A 1 100 ? -1.801 15.352 -5.648 1 91.44 100 PRO A CA 1
ATOM 781 C C . PRO A 1 100 ? -1.438 13.867 -5.566 1 91.44 100 PRO A C 1
ATOM 783 O O . PRO A 1 100 ? -1.746 13.211 -4.574 1 91.44 100 PRO A O 1
ATOM 786 N N . ASP A 1 101 ? -0.788 13.336 -6.531 1 92.88 101 ASP A N 1
ATOM 787 C CA . ASP A 1 101 ? -0.377 11.93 -6.535 1 92.88 101 ASP A CA 1
ATOM 788 C C . ASP A 1 101 ? 0.536 11.625 -5.348 1 92.88 101 ASP A C 1
ATOM 790 O O . ASP A 1 101 ? 0.544 10.5 -4.84 1 92.88 101 ASP A O 1
ATOM 794 N N . ASN A 1 102 ? 1.197 12.594 -4.891 1 94.88 102 ASN A N 1
ATOM 795 C CA . ASN A 1 102 ? 2.133 12.391 -3.793 1 94.88 102 ASN A CA 1
ATOM 796 C C . ASN A 1 102 ? 1.407 12.227 -2.461 1 94.88 102 ASN A C 1
ATOM 798 O O . ASN A 1 102 ? 1.921 11.586 -1.541 1 94.88 102 ASN A O 1
ATOM 802 N N . PHE A 1 103 ? 0.198 12.75 -2.379 1 95.81 103 PHE A N 1
ATOM 803 C CA . PHE A 1 103 ? -0.606 12.5 -1.188 1 95.81 103 PHE A CA 1
ATOM 804 C C . PHE A 1 103 ? -1.049 11.039 -1.135 1 95.81 103 PHE A C 1
ATOM 806 O O . PHE A 1 103 ? -1.115 10.445 -0.058 1 95.81 103 PHE A O 1
ATOM 813 N N . ARG A 1 104 ? -1.294 10.492 -2.305 1 95.62 104 ARG A N 1
ATOM 814 C CA . ARG A 1 104 ? -1.641 9.07 -2.373 1 95.62 104 ARG A CA 1
ATOM 815 C C . ARG A 1 104 ? -0.464 8.203 -1.946 1 95.62 104 ARG A C 1
ATOM 817 O O . ARG A 1 104 ? -0.641 7.227 -1.212 1 95.62 104 ARG A O 1
ATOM 824 N N . ILE A 1 105 ? 0.696 8.586 -2.342 1 97.06 105 ILE A N 1
ATOM 825 C CA . ILE A 1 105 ? 1.919 7.875 -1.99 1 97.06 105 ILE A CA 1
ATOM 826 C C . ILE A 1 105 ? 2.113 7.898 -0.476 1 97.06 105 ILE A C 1
ATOM 828 O O . ILE A 1 105 ? 2.367 6.859 0.139 1 97.06 105 ILE A O 1
ATOM 832 N N . LEU A 1 106 ? 1.94 9.062 0.131 1 98.06 106 LEU A N 1
ATOM 833 C CA . LEU A 1 106 ? 2.053 9.172 1.582 1 98.06 106 LEU A CA 1
ATOM 834 C C . LEU A 1 106 ? 0.992 8.328 2.273 1 98.06 106 LEU A C 1
ATOM 836 O O . LEU A 1 106 ? 1.274 7.672 3.281 1 98.06 106 LEU A O 1
ATOM 840 N N . GLY A 1 107 ? -0.213 8.344 1.74 1 97.44 107 GLY A N 1
ATOM 841 C CA . GLY A 1 107 ? -1.27 7.496 2.268 1 97.44 107 GLY A CA 1
ATOM 842 C C . GLY A 1 107 ? -0.917 6.023 2.25 1 97.44 107 GLY A C 1
ATOM 843 O O . GLY A 1 107 ? -1.191 5.301 3.211 1 97.44 107 GLY A O 1
ATOM 844 N N . ASP A 1 108 ? -0.314 5.586 1.173 1 97.06 108 ASP A N 1
ATOM 845 C CA . ASP A 1 108 ? 0.108 4.191 1.058 1 97.06 108 ASP A CA 1
ATOM 846 C C . ASP A 1 108 ? 1.179 3.855 2.094 1 97.06 108 ASP A C 1
ATOM 848 O O . ASP A 1 108 ? 1.136 2.791 2.715 1 97.06 108 ASP A O 1
ATOM 852 N N . CYS A 1 109 ? 2.131 4.73 2.301 1 98.38 109 CYS A N 1
ATOM 853 C CA . CYS A 1 109 ? 3.174 4.512 3.299 1 98.38 109 CYS A CA 1
ATOM 854 C C . CYS A 1 109 ? 2.584 4.477 4.703 1 98.38 109 CYS A C 1
ATOM 856 O O . CYS A 1 109 ? 2.994 3.666 5.535 1 98.38 109 CYS A O 1
ATOM 858 N N . LEU A 1 110 ? 1.656 5.383 4.934 1 98.25 110 LEU A N 1
ATOM 859 C CA . LEU A 1 110 ? 0.961 5.398 6.215 1 98.25 110 LEU A CA 1
ATOM 860 C C . LEU A 1 110 ? 0.249 4.074 6.465 1 98.25 110 LEU A C 1
ATOM 862 O O . LEU A 1 110 ? 0.333 3.516 7.562 1 98.25 110 LEU A O 1
ATOM 866 N N . THR A 1 111 ? -0.382 3.553 5.465 1 98.38 111 THR A N 1
ATOM 867 C CA . THR A 1 111 ? -1.086 2.279 5.562 1 98.38 111 THR A CA 1
ATOM 868 C C . THR A 1 111 ? -0.12 1.15 5.914 1 98.38 111 THR A C 1
ATOM 870 O O . THR A 1 111 ? -0.41 0.326 6.781 1 98.38 111 THR A O 1
ATOM 873 N N . VAL A 1 112 ? 1.02 1.148 5.301 1 98.38 112 VAL A N 1
ATOM 874 C CA . VAL A 1 112 ? 2.029 0.124 5.543 1 98.38 112 VAL A CA 1
ATOM 875 C C . VAL A 1 112 ? 2.52 0.211 6.984 1 98.38 112 VAL A C 1
ATOM 877 O O . VAL A 1 112 ? 2.629 -0.807 7.672 1 98.38 112 VAL A O 1
ATOM 880 N N . VAL A 1 113 ? 2.779 1.382 7.473 1 98.44 113 VAL A N 1
ATOM 881 C CA . VAL A 1 113 ? 3.287 1.579 8.828 1 98.44 113 VAL A CA 1
ATOM 882 C C . VAL A 1 113 ? 2.225 1.169 9.844 1 98.44 113 VAL A C 1
ATOM 884 O O . VAL A 1 113 ? 2.535 0.521 10.844 1 98.44 113 VAL A O 1
ATOM 887 N N . ILE A 1 114 ? 1.013 1.526 9.578 1 98 114 ILE A N 1
ATOM 888 C CA . ILE A 1 114 ? -0.085 1.186 10.477 1 98 114 ILE A CA 1
ATOM 889 C C . ILE A 1 114 ? -0.274 -0.329 10.508 1 98 114 ILE A C 1
ATOM 891 O O . ILE A 1 114 ? -0.448 -0.917 11.578 1 98 114 ILE A O 1
ATOM 895 N N . ALA A 1 115 ? -0.265 -0.937 9.336 1 98 115 ALA A N 1
ATOM 896 C CA . ALA A 1 115 ? -0.366 -2.393 9.273 1 98 115 ALA A CA 1
ATOM 897 C C . ALA A 1 115 ? 0.742 -3.055 10.086 1 98 115 ALA A C 1
ATOM 899 O O . ALA A 1 115 ? 0.486 -3.988 10.852 1 98 115 ALA A O 1
ATOM 900 N N . ALA A 1 116 ? 1.945 -2.586 9.93 1 97.81 116 ALA A N 1
ATOM 901 C CA . ALA A 1 116 ? 3.082 -3.125 10.672 1 97.81 116 ALA A CA 1
ATOM 902 C C . ALA A 1 116 ? 2.891 -2.951 12.172 1 97.81 116 ALA A C 1
ATOM 904 O O . ALA A 1 116 ? 3.258 -3.828 12.961 1 97.81 116 ALA A O 1
ATOM 905 N N . ASN A 1 117 ? 2.352 -1.881 12.516 1 96.94 117 ASN A N 1
ATOM 906 C CA . ASN A 1 117 ? 2.168 -1.549 13.93 1 96.94 117 ASN A CA 1
ATOM 907 C C . ASN A 1 117 ? 1.064 -2.391 14.562 1 96.94 117 ASN A C 1
ATOM 909 O O . ASN A 1 117 ? 1.191 -2.828 15.711 1 96.94 117 ASN A O 1
ATOM 913 N N . LEU A 1 118 ? 0.014 -2.674 13.867 1 95.75 118 LEU A N 1
ATOM 914 C CA . LEU A 1 118 ? -1.174 -3.303 14.438 1 95.75 118 LEU A CA 1
ATOM 915 C C . LEU A 1 118 ? -1.143 -4.812 14.219 1 95.75 118 LEU A C 1
ATOM 917 O O . LEU A 1 118 ? -1.787 -5.562 14.961 1 95.75 118 LEU A O 1
ATOM 921 N N . GLY A 1 119 ? -0.438 -5.238 13.164 1 95.5 119 GLY A N 1
ATOM 922 C CA . GLY A 1 119 ? -0.464 -6.652 12.836 1 95.5 119 GLY A CA 1
ATOM 923 C C . GLY A 1 119 ? -1.848 -7.156 12.469 1 95.5 119 GLY A C 1
ATOM 924 O O . GLY A 1 119 ? -2.529 -6.559 11.633 1 95.5 119 GLY A O 1
ATOM 925 N N . ASP A 1 120 ? -2.314 -8.195 13.164 1 93.19 120 ASP A N 1
ATOM 926 C CA . ASP A 1 120 ? -3.592 -8.836 12.867 1 93.19 120 ASP A CA 1
ATOM 927 C C . ASP A 1 120 ? -4.762 -7.91 13.195 1 93.19 120 ASP A C 1
ATOM 929 O O . ASP A 1 120 ? -5.875 -8.109 12.703 1 93.19 120 ASP A O 1
ATOM 933 N N . ALA A 1 121 ? -4.523 -6.969 14 1 95.06 121 ALA A N 1
ATOM 934 C CA . ALA A 1 121 ? -5.582 -6.039 14.375 1 95.06 121 ALA A CA 1
ATOM 935 C C . ALA A 1 121 ? -5.906 -5.078 13.234 1 95.06 121 ALA A C 1
ATOM 937 O O . ALA A 1 121 ? -6.938 -4.398 13.266 1 95.06 121 ALA A O 1
ATOM 938 N N . PHE A 1 122 ? -5.043 -4.973 12.258 1 96.69 122 PHE A N 1
ATOM 939 C CA . PHE A 1 122 ? -5.371 -4.211 11.062 1 96.69 122 PHE A CA 1
ATOM 940 C C . PHE A 1 122 ? -6.203 -5.051 10.094 1 96.69 122 PHE A C 1
ATOM 942 O O . PHE A 1 122 ? -5.684 -5.555 9.102 1 96.69 122 PHE A O 1
ATOM 949 N N . THR A 1 123 ? -7.504 -5.062 10.32 1 96.75 123 THR A N 1
ATOM 950 C CA . THR A 1 123 ? -8.422 -5.934 9.594 1 96.75 123 THR A CA 1
ATOM 951 C C . THR A 1 123 ? -8.711 -5.375 8.203 1 96.75 123 THR A C 1
ATOM 953 O O . THR A 1 123 ? -8.406 -4.215 7.922 1 96.75 123 THR A O 1
ATOM 956 N N . VAL A 1 124 ? -9.281 -6.199 7.402 1 96.88 124 VAL A N 1
ATOM 957 C CA . VAL A 1 124 ? -9.656 -5.781 6.055 1 96.88 124 VAL A CA 1
ATOM 958 C C . VAL A 1 124 ? -10.742 -4.703 6.133 1 96.88 124 VAL A C 1
ATOM 960 O O . VAL A 1 124 ? -10.758 -3.777 5.32 1 96.88 124 VAL A O 1
ATOM 963 N N . GLU A 1 125 ? -11.656 -4.824 7.086 1 95.31 125 GLU A N 1
ATOM 964 C CA . GLU A 1 125 ? -12.703 -3.82 7.281 1 95.31 125 GLU A CA 1
ATOM 965 C C . GLU A 1 125 ? -12.102 -2.463 7.633 1 95.31 125 GLU A C 1
ATOM 967 O O . GLU A 1 125 ? -12.555 -1.431 7.133 1 95.31 125 GLU A O 1
ATOM 972 N N . THR A 1 126 ? -11.117 -2.52 8.477 1 96.81 126 THR A N 1
ATOM 973 C CA . THR A 1 126 ? -10.43 -1.285 8.836 1 96.81 126 THR A CA 1
ATOM 974 C C . THR A 1 126 ? -9.766 -0.663 7.613 1 96.81 126 THR A C 1
ATOM 976 O O . THR A 1 126 ? -9.883 0.542 7.383 1 96.81 126 THR A O 1
ATOM 979 N N . GLN A 1 127 ? -9.078 -1.486 6.852 1 97.88 127 GLN A N 1
ATOM 980 C CA . GLN A 1 127 ? -8.422 -0.958 5.664 1 97.88 127 GLN A CA 1
ATOM 981 C C . GLN A 1 127 ? -9.438 -0.389 4.68 1 97.88 127 GLN A C 1
ATOM 983 O O . GLN A 1 127 ? -9.203 0.66 4.074 1 97.88 127 GLN A O 1
ATOM 988 N N . CYS A 1 128 ? -10.57 -1.051 4.461 1 97.31 128 CYS A N 1
ATOM 989 C CA . CYS A 1 128 ? -11.609 -0.558 3.564 1 97.31 128 CYS A CA 1
ATOM 990 C C . CYS A 1 128 ? -12.07 0.837 3.973 1 97.31 128 CYS A C 1
ATOM 992 O O . CYS A 1 128 ? -12.094 1.753 3.148 1 97.31 128 CYS A O 1
ATOM 994 N N . ALA A 1 129 ? -12.406 0.946 5.23 1 97.19 129 ALA A N 1
ATOM 995 C CA . ALA A 1 129 ? -12.875 2.234 5.738 1 97.19 129 ALA A CA 1
ATOM 996 C C . ALA A 1 129 ? -11.773 3.291 5.641 1 97.19 129 ALA A C 1
ATOM 998 O O . ALA A 1 129 ? -12.031 4.426 5.234 1 97.19 129 ALA A O 1
ATOM 999 N N . PHE A 1 130 ? -10.594 2.889 6.016 1 97.38 130 PHE A N 1
ATOM 1000 C CA . PHE A 1 130 ? -9.469 3.812 6.023 1 97.38 130 PHE A CA 1
ATOM 1001 C C . PHE A 1 130 ? -9.109 4.242 4.605 1 97.38 130 PHE A C 1
ATOM 1003 O O . PHE A 1 130 ? -8.789 5.41 4.363 1 97.38 130 PHE A O 1
ATOM 1010 N N . GLN A 1 131 ? -9.102 3.363 3.723 1 96.5 131 GLN A N 1
ATOM 1011 C CA . GLN A 1 131 ? -8.812 3.676 2.328 1 96.5 131 GLN A CA 1
ATOM 1012 C C . GLN A 1 131 ? -9.828 4.672 1.766 1 96.5 131 GLN A C 1
ATOM 1014 O O . GLN A 1 131 ? -9.453 5.598 1.041 1 96.5 131 GLN A O 1
ATOM 1019 N N . LYS A 1 132 ? -11.078 4.438 1.987 1 96.44 132 LYS A N 1
ATOM 1020 C CA . LYS A 1 132 ? -12.117 5.383 1.584 1 96.44 132 LYS A CA 1
ATOM 1021 C C . LYS A 1 132 ? -11.859 6.766 2.182 1 96.44 132 LYS A C 1
ATOM 1023 O O . LYS A 1 132 ? -11.953 7.777 1.483 1 96.44 132 LYS A O 1
ATOM 1028 N N . PHE A 1 133 ? -11.555 6.758 3.457 1 97.44 133 PHE A N 1
ATOM 1029 C CA . PHE A 1 133 ? -11.258 7.992 4.172 1 97.44 133 PHE A CA 1
ATOM 1030 C C . PHE A 1 133 ? -10.078 8.719 3.537 1 97.44 133 PHE A C 1
ATOM 1032 O O . PHE A 1 133 ? -10.148 9.914 3.268 1 97.44 133 PHE A O 1
ATOM 1039 N N . LEU A 1 134 ? -9 8.016 3.236 1 96.56 134 LEU A N 1
ATOM 1040 C CA . LEU A 1 134 ? -7.809 8.602 2.635 1 96.56 134 LEU A CA 1
ATOM 1041 C C . LEU A 1 134 ? -8.117 9.148 1.245 1 96.56 134 LEU A C 1
ATOM 1043 O O . LEU A 1 134 ? -7.566 10.18 0.846 1 96.56 134 LEU A O 1
ATOM 1047 N N . ALA A 1 135 ? -8.922 8.461 0.509 1 95.69 135 ALA A N 1
ATOM 1048 C CA . ALA A 1 135 ? -9.297 8.938 -0.817 1 95.69 135 ALA A CA 1
ATOM 1049 C C . ALA A 1 135 ? -9.984 10.305 -0.734 1 95.69 135 ALA A C 1
ATOM 1051 O O . ALA A 1 135 ? -9.711 11.188 -1.543 1 95.69 135 ALA A O 1
ATOM 1052 N N . VAL A 1 136 ? -10.836 10.469 0.201 1 95.88 136 VAL A N 1
ATOM 1053 C CA . VAL A 1 136 ? -11.547 11.727 0.389 1 95.88 136 VAL A CA 1
ATOM 1054 C C . VAL A 1 136 ? -10.562 12.812 0.817 1 95.88 136 VAL A C 1
ATOM 1056 O O . VAL A 1 136 ? -10.625 13.945 0.322 1 95.88 136 VAL A O 1
ATOM 1059 N N . VAL A 1 137 ? -9.664 12.453 1.713 1 95.94 137 VAL A N 1
ATOM 1060 C CA . VAL A 1 137 ? -8.664 13.391 2.205 1 95.94 137 VAL A CA 1
ATOM 1061 C C . VAL A 1 137 ? -7.77 13.852 1.053 1 95.94 137 VAL A C 1
ATOM 1063 O O . VAL A 1 137 ? -7.527 15.047 0.882 1 95.94 137 VAL A O 1
ATOM 1066 N N . VAL A 1 138 ? -7.281 12.938 0.246 1 94.38 138 VAL A N 1
ATOM 1067 C CA . VAL A 1 138 ? -6.41 13.234 -0.886 1 94.38 138 VAL A CA 1
ATOM 1068 C C . VAL A 1 138 ? -7.152 14.109 -1.894 1 94.38 138 VAL A C 1
ATOM 1070 O O . VAL A 1 138 ? -6.586 15.062 -2.436 1 94.38 138 VAL A O 1
ATOM 1073 N N . PHE A 1 139 ? -8.367 13.773 -2.143 1 93.25 139 PHE A N 1
ATOM 1074 C CA . PHE A 1 139 ? -9.195 14.57 -3.047 1 93.25 139 PHE A CA 1
ATOM 1075 C C . PHE A 1 139 ? -9.32 16 -2.543 1 93.25 139 PHE A C 1
ATOM 1077 O O . PHE A 1 139 ? -9.164 16.953 -3.312 1 93.25 139 PHE A O 1
ATOM 1084 N N . ALA A 1 140 ? -9.562 16.141 -1.307 1 94.12 140 ALA A N 1
ATOM 1085 C CA . ALA A 1 140 ? -9.742 17.453 -0.703 1 94.12 140 ALA A CA 1
ATOM 1086 C C . ALA A 1 140 ? -8.461 18.281 -0.792 1 94.12 140 ALA A C 1
ATOM 1088 O O . ALA A 1 140 ? -8.508 19.484 -1.024 1 94.12 140 ALA A O 1
ATOM 1089 N N . LEU A 1 141 ? -7.328 17.656 -0.641 1 92.31 141 LEU A N 1
ATOM 1090 C C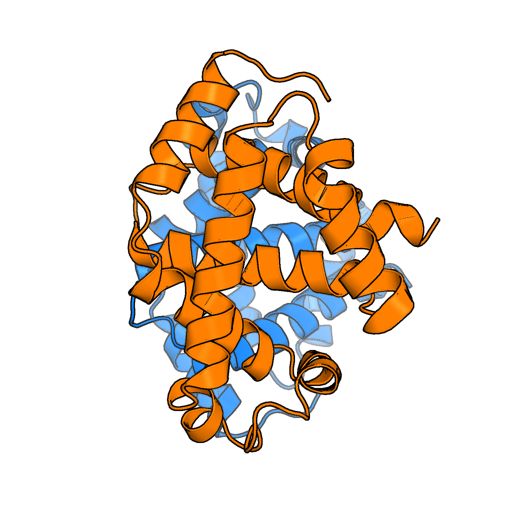A . LEU A 1 141 ? -6.043 18.344 -0.705 1 92.31 141 LEU A CA 1
ATOM 1091 C C . LEU A 1 141 ? -5.711 18.75 -2.139 1 92.31 141 LEU A C 1
ATOM 1093 O O . LEU A 1 141 ? -5.043 19.75 -2.363 1 92.31 141 LEU A O 1
ATOM 1097 N N . GLY A 1 142 ? -6.203 17.953 -3.113 1 85.5 142 GLY A N 1
ATOM 1098 C CA . GLY A 1 142 ? -5.883 18.188 -4.512 1 85.5 142 GLY A CA 1
ATOM 1099 C C . GLY A 1 142 ? -6.902 19.062 -5.219 1 85.5 142 GLY A C 1
ATOM 1100 O O . GLY A 1 142 ? -6.766 19.359 -6.41 1 85.5 142 GLY A O 1
ATOM 1101 N N . ARG A 1 143 ? -7.984 19.359 -4.73 1 74.31 143 ARG A N 1
ATOM 1102 C CA . ARG A 1 143 ? -9.125 20.031 -5.336 1 74.31 143 ARG A CA 1
ATOM 1103 C C . ARG A 1 143 ? -8.703 21.344 -6 1 74.31 143 ARG A C 1
ATOM 1105 O O . ARG A 1 143 ? -9.203 21.688 -7.07 1 74.31 143 ARG A O 1
ATOM 1112 N N . LYS A 1 144 ? -7.844 21.938 -5.477 1 68.69 144 LYS A N 1
ATOM 1113 C CA . LYS A 1 144 ? -7.5 23.203 -6.105 1 68.69 144 LYS A CA 1
ATOM 1114 C C . LYS A 1 144 ? -6.574 22.984 -7.305 1 68.69 144 LYS A C 1
ATOM 1116 O O . LYS A 1 144 ? -6.246 23.938 -8.016 1 68.69 144 LYS A O 1
ATOM 1121 N N . TYR A 1 145 ? -6.23 21.75 -7.504 1 56.38 145 TYR A N 1
ATOM 1122 C CA . TYR A 1 145 ? -5.465 21.469 -8.711 1 56.38 145 TYR A CA 1
ATOM 1123 C C . TYR A 1 145 ? -6.371 21.438 -9.938 1 56.38 145 TYR A C 1
ATOM 1125 O O . TYR A 1 145 ? -5.898 21.5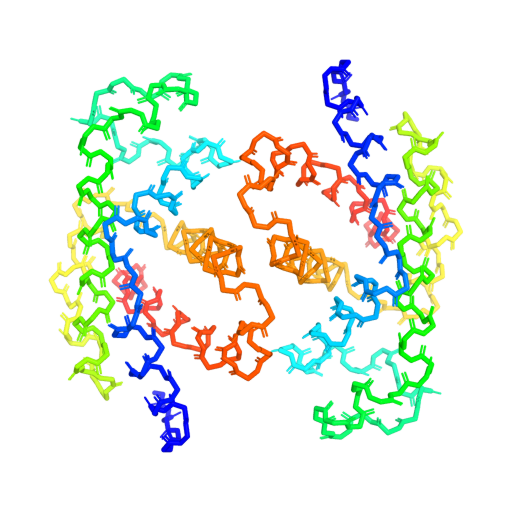31 -11.07 1 56.38 145 TYR A O 1
ATOM 1133 N N . HIS A 1 146 ? -7.625 21.125 -9.75 1 51.16 146 HIS A N 1
ATOM 1134 C CA . HIS A 1 146 ? -8.555 21.125 -10.875 1 51.16 146 HIS A CA 1
ATOM 1135 C C . HIS A 1 146 ? -9.555 22.266 -10.766 1 51.16 146 HIS A C 1
ATOM 1137 O O . HIS A 1 146 ? -9.859 22.734 -9.664 1 51.16 146 HIS A O 1
ATOM 1143 N N . VAL B 1 1 ? 16.469 -4.863 -16.109 1 82.25 1 VAL B N 1
ATOM 1144 C CA . VAL B 1 1 ? 16.672 -4.246 -14.797 1 82.25 1 VAL B CA 1
ATOM 1145 C C . VAL B 1 1 ? 17.969 -4.746 -14.188 1 82.25 1 VAL B C 1
ATOM 1147 O O . VAL B 1 1 ? 18.359 -5.895 -14.398 1 82.25 1 VAL B O 1
ATOM 1150 N N . GLU B 1 2 ? 18.656 -3.836 -13.586 1 90.81 2 GLU B N 1
ATOM 1151 C CA . GLU B 1 2 ? 19.891 -4.203 -12.914 1 90.81 2 GLU B CA 1
ATOM 1152 C C . GLU B 1 2 ? 19.672 -4.344 -11.406 1 90.81 2 GLU B C 1
ATOM 1154 O O . GLU B 1 2 ? 19.062 -3.48 -10.781 1 90.81 2 GLU B O 1
ATOM 1159 N N . TRP B 1 3 ? 20.188 -5.523 -10.875 1 95.88 3 TRP B N 1
ATOM 1160 C CA . TRP B 1 3 ? 20.094 -5.812 -9.453 1 95.88 3 TRP B CA 1
ATOM 1161 C C . TRP B 1 3 ? 21.453 -5.715 -8.773 1 95.88 3 TRP B C 1
ATOM 1163 O O . TRP B 1 3 ? 22.438 -6.285 -9.258 1 95.88 3 TRP B O 1
ATOM 1173 N N . THR B 1 4 ? 21.469 -4.965 -7.68 1 96.38 4 THR B N 1
ATOM 1174 C CA . THR B 1 4 ? 22.672 -5.012 -6.859 1 96.38 4 THR B CA 1
ATOM 1175 C C . THR B 1 4 ? 22.719 -6.301 -6.043 1 96.38 4 THR B C 1
ATOM 1177 O O . THR B 1 4 ? 21.703 -6.977 -5.883 1 96.38 4 THR B O 1
ATOM 1180 N N . GLN B 1 5 ? 23.922 -6.598 -5.555 1 95.81 5 GLN B N 1
ATOM 1181 C CA . GLN B 1 5 ? 24.047 -7.777 -4.707 1 95.81 5 GLN B CA 1
ATOM 1182 C C . GLN B 1 5 ? 23.219 -7.633 -3.432 1 95.81 5 GLN B C 1
ATOM 1184 O O . GLN B 1 5 ? 22.656 -8.609 -2.939 1 95.81 5 GLN B O 1
ATOM 1189 N N . GLN B 1 6 ? 23.172 -6.461 -2.922 1 95.56 6 GLN B N 1
ATOM 1190 C CA . GLN B 1 6 ? 22.375 -6.207 -1.72 1 95.56 6 GLN B CA 1
ATOM 1191 C C . GLN B 1 6 ? 20.891 -6.449 -1.972 1 95.56 6 GLN B C 1
ATOM 1193 O O . GLN B 1 6 ? 20.219 -7.09 -1.161 1 95.56 6 GLN B O 1
ATOM 1198 N N . GLU B 1 7 ? 20.391 -5.953 -3.068 1 96.56 7 GLU B N 1
ATOM 1199 C CA . GLU B 1 7 ? 18.984 -6.156 -3.424 1 96.56 7 GLU B CA 1
ATOM 1200 C C . GLU B 1 7 ? 18.672 -7.637 -3.592 1 96.56 7 GLU B C 1
ATOM 1202 O O . GLU B 1 7 ? 17.641 -8.117 -3.109 1 96.56 7 GLU B O 1
ATOM 1207 N N . ARG B 1 8 ? 19.547 -8.359 -4.277 1 96.69 8 ARG B N 1
ATOM 1208 C CA . ARG B 1 8 ? 19.359 -9.789 -4.492 1 96.69 8 ARG B CA 1
ATOM 1209 C C . ARG B 1 8 ? 19.281 -10.531 -3.166 1 96.69 8 ARG B C 1
ATOM 1211 O O . ARG B 1 8 ? 18.422 -11.398 -2.98 1 96.69 8 ARG B O 1
ATOM 1218 N N . SER B 1 9 ? 20.141 -10.219 -2.287 1 96.56 9 SER B N 1
ATOM 1219 C CA . SER B 1 9 ? 20.188 -10.875 -0.987 1 96.56 9 SER B CA 1
ATOM 1220 C C . SER B 1 9 ? 18.938 -10.594 -0.166 1 96.56 9 SER B C 1
ATOM 1222 O O . SER B 1 9 ? 18.375 -11.492 0.456 1 96.56 9 SER B O 1
ATOM 1224 N N . ILE B 1 10 ? 18.531 -9.336 -0.182 1 96 10 ILE B N 1
ATOM 1225 C CA . ILE B 1 10 ? 17.344 -8.945 0.569 1 96 10 ILE B CA 1
ATOM 1226 C C . ILE B 1 10 ? 16.125 -9.695 0.034 1 96 10 ILE B C 1
ATOM 1228 O O . ILE B 1 10 ? 15.375 -10.305 0.803 1 96 10 ILE B O 1
ATOM 1232 N N . ILE B 1 11 ? 15.984 -9.688 -1.281 1 96.62 11 ILE B N 1
ATOM 1233 C CA . ILE B 1 11 ? 14.797 -10.273 -1.903 1 96.62 11 ILE B CA 1
ATOM 1234 C C . ILE B 1 11 ? 14.789 -11.789 -1.674 1 96.62 11 ILE B C 1
ATOM 1236 O O . ILE B 1 11 ? 13.781 -12.352 -1.251 1 96.62 11 ILE B O 1
ATOM 1240 N N . ALA B 1 12 ? 15.891 -12.43 -1.928 1 95.5 12 ALA B N 1
ATOM 1241 C CA . ALA B 1 12 ? 15.984 -13.875 -1.777 1 95.5 12 ALA B CA 1
ATOM 1242 C C . ALA B 1 12 ? 15.711 -14.297 -0.336 1 95.5 12 ALA B C 1
ATOM 1244 O O . ALA B 1 12 ? 14.922 -15.211 -0.088 1 95.5 12 ALA B O 1
ATOM 1245 N N . GLY B 1 13 ? 16.391 -13.664 0.599 1 94.5 13 GLY B N 1
ATOM 1246 C CA . GLY B 1 13 ? 16.203 -13.984 2.004 1 94.5 13 GLY B CA 1
ATOM 1247 C C . GLY B 1 13 ? 14.797 -13.68 2.494 1 94.5 13 GLY B C 1
ATOM 1248 O O . GLY B 1 13 ? 14.211 -14.461 3.25 1 94.5 13 GLY B O 1
ATOM 1249 N N . PHE B 1 14 ? 14.281 -12.625 2.049 1 93.56 14 PHE B N 1
ATOM 1250 C CA . PHE B 1 14 ? 12.977 -12.117 2.461 1 93.56 14 PHE B CA 1
ATOM 1251 C C . PHE B 1 14 ? 11.859 -13.031 1.981 1 93.56 14 PHE B C 1
ATOM 1253 O O . PHE B 1 14 ? 11.055 -13.516 2.783 1 93.56 14 PHE B O 1
ATOM 1260 N N . ILE B 1 15 ? 11.867 -13.375 0.713 1 94.38 15 ILE B N 1
ATOM 1261 C CA . ILE B 1 15 ? 10.789 -14.156 0.114 1 94.38 15 ILE B CA 1
ATOM 1262 C C . ILE B 1 15 ? 10.844 -15.594 0.634 1 94.38 15 ILE B C 1
ATOM 1264 O O . ILE B 1 15 ? 9.805 -16.188 0.953 1 94.38 15 ILE B O 1
ATOM 1268 N N . ALA B 1 16 ? 11.992 -16.094 0.776 1 92.5 16 ALA B N 1
ATOM 1269 C CA . ALA B 1 16 ? 12.156 -17.484 1.213 1 92.5 16 ALA B CA 1
ATOM 1270 C C . ALA B 1 16 ? 11.648 -17.672 2.639 1 92.5 16 ALA B C 1
ATOM 1272 O O . ALA B 1 16 ? 11.32 -18.781 3.043 1 92.5 16 ALA B O 1
ATOM 1273 N N . ASN B 1 17 ? 11.523 -16.672 3.383 1 94.19 17 ASN B N 1
ATOM 1274 C CA . ASN B 1 17 ? 11.164 -16.781 4.793 1 94.19 17 ASN B CA 1
ATOM 1275 C C . ASN B 1 17 ? 9.688 -16.469 5.023 1 94.19 17 ASN B C 1
ATOM 1277 O O . ASN B 1 17 ? 9.219 -16.484 6.16 1 94.19 17 ASN B O 1
ATOM 1281 N N . LEU B 1 18 ? 8.984 -16.188 3.982 1 95.81 18 LEU B N 1
ATOM 1282 C CA . LEU B 1 18 ? 7.559 -15.922 4.125 1 95.81 18 LEU B CA 1
ATOM 1283 C C . LEU B 1 18 ? 6.789 -17.219 4.348 1 95.81 18 LEU B C 1
ATOM 1285 O O . LEU B 1 18 ? 7.145 -18.266 3.795 1 95.81 18 LEU B O 1
ATOM 1289 N N . ASN B 1 19 ? 5.805 -17.188 5.211 1 97 19 ASN B N 1
ATOM 1290 C CA . ASN B 1 19 ? 4.855 -18.281 5.328 1 97 19 ASN B CA 1
ATOM 1291 C C . ASN B 1 19 ? 3.807 -18.25 4.219 1 97 19 ASN B C 1
ATOM 1293 O O . ASN B 1 19 ? 2.756 -17.625 4.379 1 97 19 ASN B O 1
ATOM 1297 N N . TYR B 1 20 ? 4.031 -18.969 3.201 1 97.56 20 TYR B N 1
ATOM 1298 C CA . TYR B 1 20 ? 3.217 -18.906 1.993 1 97.56 20 TYR B CA 1
ATOM 1299 C C . TYR B 1 20 ? 1.77 -19.281 2.295 1 97.56 20 TYR B C 1
ATOM 1301 O O . TYR B 1 20 ? 0.842 -18.688 1.737 1 97.56 20 TYR B O 1
ATOM 1309 N N . GLU B 1 21 ? 1.593 -20.203 3.23 1 97.81 21 GLU B N 1
ATOM 1310 C CA . GLU B 1 21 ? 0.265 -20.719 3.541 1 97.81 21 GLU B CA 1
ATOM 1311 C C . GLU B 1 21 ? -0.56 -19.703 4.32 1 97.81 21 GLU B C 1
ATOM 1313 O O . GLU B 1 21 ? -1.782 -19.828 4.418 1 97.81 21 GLU B O 1
ATOM 1318 N N . ASP B 1 22 ? 0.088 -18.797 4.84 1 97.94 22 ASP B N 1
ATOM 1319 C CA . ASP B 1 22 ? -0.59 -17.75 5.605 1 97.94 22 ASP B CA 1
ATOM 1320 C C . ASP B 1 22 ? -0.66 -16.453 4.82 1 97.94 22 ASP B C 1
ATOM 1322 O O . ASP B 1 22 ? -1.747 -15.914 4.59 1 97.94 22 ASP B O 1
ATOM 1326 N N . ILE B 1 23 ? 0.462 -15.977 4.277 1 98.12 23 ILE B N 1
ATOM 1327 C CA . ILE B 1 23 ? 0.586 -14.656 3.662 1 98.12 23 ILE B CA 1
ATOM 1328 C C . ILE B 1 23 ? -0.158 -14.641 2.328 1 98.12 23 ILE B C 1
ATOM 1330 O O . ILE B 1 23 ? -0.871 -13.68 2.021 1 98.12 23 ILE B O 1
ATOM 1334 N N . GLY B 1 24 ? 0.01 -15.664 1.529 1 98.25 24 GLY B N 1
ATOM 1335 C CA . GLY B 1 24 ? -0.625 -15.734 0.223 1 98.25 24 GLY B CA 1
ATOM 1336 C C . GLY B 1 24 ? -2.137 -15.617 0.287 1 98.25 24 GLY B C 1
ATOM 1337 O O . GLY B 1 24 ? -2.721 -14.719 -0.315 1 98.25 24 GLY B O 1
ATOM 1338 N N . PRO B 1 25 ? -2.752 -16.531 1.051 1 98.56 25 PRO B N 1
ATOM 1339 C CA . PRO B 1 25 ? -4.211 -16.469 1.196 1 98.56 25 PRO B CA 1
ATOM 1340 C C . PRO B 1 25 ? -4.699 -15.133 1.745 1 98.56 25 PRO B C 1
ATOM 1342 O O . PRO B 1 25 ? -5.664 -14.57 1.229 1 98.56 25 PRO B O 1
ATOM 1345 N N . LYS B 1 26 ? -4.039 -14.594 2.746 1 98.38 26 LYS B N 1
ATOM 1346 C CA . LYS B 1 26 ? -4.445 -13.32 3.336 1 98.38 26 LYS B CA 1
ATOM 1347 C C . LYS B 1 26 ? -4.328 -12.188 2.324 1 98.38 26 LYS B C 1
ATOM 1349 O O . LYS B 1 26 ? -5.195 -11.312 2.264 1 98.38 26 LYS B O 1
ATOM 1354 N N . ALA B 1 27 ? -3.279 -12.211 1.521 1 98.56 27 ALA B N 1
ATOM 1355 C CA . ALA B 1 27 ? -3.059 -11.141 0.552 1 98.56 27 ALA B CA 1
ATOM 1356 C C . ALA B 1 27 ? -4.121 -11.164 -0.542 1 98.56 27 ALA B C 1
ATOM 1358 O O . ALA B 1 27 ? -4.68 -10.117 -0.897 1 98.56 27 ALA B O 1
ATOM 1359 N N . LEU B 1 28 ? -4.379 -12.344 -1.046 1 98.62 28 LEU B N 1
ATOM 1360 C CA . LEU B 1 28 ? -5.363 -12.438 -2.119 1 98.62 28 LEU B CA 1
ATOM 1361 C C . LEU B 1 28 ? -6.766 -12.133 -1.596 1 98.62 28 LEU B C 1
ATOM 1363 O O . LEU B 1 28 ? -7.531 -11.414 -2.24 1 98.62 28 LEU B O 1
ATOM 1367 N N . ALA B 1 29 ? -7.125 -12.664 -0.467 1 98.56 29 ALA B N 1
ATOM 1368 C CA . ALA B 1 29 ? -8.422 -12.359 0.133 1 98.56 29 ALA B CA 1
ATOM 1369 C C . ALA B 1 29 ? -8.578 -10.859 0.365 1 98.56 29 ALA B C 1
ATOM 1371 O O . ALA B 1 29 ? -9.625 -10.281 0.062 1 98.56 29 ALA B O 1
ATOM 1372 N N . ARG B 1 30 ? -7.555 -10.234 0.893 1 98.62 30 ARG B N 1
ATOM 1373 C CA . ARG B 1 30 ? -7.582 -8.789 1.124 1 98.62 30 ARG B CA 1
ATOM 1374 C C . ARG B 1 30 ? -7.797 -8.031 -0.18 1 98.62 30 ARG B C 1
ATOM 1376 O O . ARG B 1 30 ? -8.562 -7.066 -0.222 1 98.62 30 ARG B O 1
ATOM 1383 N N . CYS B 1 31 ? -7.141 -8.484 -1.193 1 98.5 31 CYS B N 1
ATOM 1384 C CA . CYS B 1 31 ? -7.301 -7.863 -2.504 1 98.5 31 CYS B CA 1
ATOM 1385 C C . CYS B 1 31 ? -8.75 -7.926 -2.969 1 98.5 31 CYS B C 1
ATOM 1387 O O . CYS B 1 31 ? -9.32 -6.914 -3.377 1 98.5 31 CYS B O 1
ATOM 1389 N N . LEU B 1 32 ? -9.406 -9.047 -2.838 1 98.44 32 LEU B N 1
ATOM 1390 C CA . LEU B 1 32 ? -10.766 -9.266 -3.328 1 98.44 32 LEU B CA 1
ATOM 1391 C C . LEU B 1 32 ? -11.781 -8.5 -2.48 1 98.44 32 LEU B C 1
ATOM 1393 O O . LEU B 1 32 ? -12.836 -8.102 -2.977 1 98.44 32 LEU B O 1
ATOM 1397 N N . ILE B 1 33 ? -11.477 -8.234 -1.266 1 98.19 33 ILE B N 1
ATOM 1398 C CA . ILE B 1 33 ? -12.414 -7.586 -0.359 1 98.19 33 ILE B CA 1
ATOM 1399 C C . ILE B 1 33 ? -12.25 -6.07 -0.443 1 98.19 33 ILE B C 1
ATOM 1401 O O . ILE B 1 33 ? -13.234 -5.336 -0.55 1 98.19 33 ILE B O 1
ATOM 1405 N N . VAL B 1 34 ? -11.055 -5.578 -0.441 1 97.5 34 VAL B N 1
ATOM 1406 C CA . VAL B 1 34 ? -10.773 -4.145 -0.445 1 97.5 34 VAL B CA 1
ATOM 1407 C C . VAL B 1 34 ? -11.023 -3.574 -1.839 1 97.5 34 VAL B C 1
ATOM 1409 O O . VAL B 1 34 ? -11.445 -2.422 -1.979 1 97.5 34 VAL B O 1
ATOM 1412 N N . TYR B 1 35 ? -10.727 -4.375 -2.838 1 97.31 35 TYR B N 1
ATOM 1413 C CA . TYR B 1 35 ? -10.93 -3.984 -4.23 1 97.31 35 TYR B CA 1
ATOM 1414 C C . TYR B 1 35 ? -11.883 -4.945 -4.93 1 97.31 35 TYR B C 1
ATOM 1416 O O . TYR B 1 35 ? -11.477 -5.688 -5.828 1 97.31 35 TYR B O 1
ATOM 1424 N N . PRO B 1 36 ? -13.133 -4.805 -4.68 1 96.75 36 PRO B N 1
ATOM 1425 C CA . PRO B 1 36 ? -14.086 -5.844 -5.062 1 96.75 36 PRO B CA 1
ATOM 1426 C C . PRO B 1 36 ? -14.227 -5.984 -6.574 1 96.75 36 PRO B C 1
ATOM 1428 O O . PRO B 1 36 ? -14.672 -7.031 -7.062 1 96.75 36 PRO B O 1
ATOM 1431 N N . TRP B 1 37 ? -13.875 -4.965 -7.375 1 95.94 37 TRP B N 1
ATOM 1432 C CA . TRP B 1 37 ? -13.938 -5.082 -8.828 1 95.94 37 TRP B CA 1
ATOM 1433 C C . TRP B 1 37 ? -12.969 -6.148 -9.328 1 95.94 37 TRP B C 1
ATOM 1435 O O . TRP B 1 37 ? -13.109 -6.648 -10.445 1 95.94 37 TRP B O 1
ATOM 1445 N N . THR B 1 38 ? -12.016 -6.594 -8.578 1 97.25 38 THR B N 1
ATOM 1446 C CA . THR B 1 38 ? -11.062 -7.629 -8.969 1 97.25 38 THR B CA 1
ATOM 1447 C C . THR B 1 38 ? -11.711 -9.008 -8.891 1 97.25 38 THR B C 1
ATOM 1449 O O . THR B 1 38 ? -11.164 -9.984 -9.422 1 97.25 38 THR B O 1
ATOM 1452 N N . GLN B 1 39 ? -12.828 -9.125 -8.234 1 97.31 39 GLN B N 1
ATOM 1453 C CA . GLN B 1 39 ? -13.523 -10.398 -8.094 1 97.31 39 GLN B CA 1
ATOM 1454 C C . GLN B 1 39 ? -13.961 -10.938 -9.453 1 97.31 39 GLN B C 1
ATOM 1456 O O . GLN B 1 39 ? -14.203 -12.141 -9.602 1 97.31 39 GLN B O 1
ATOM 1461 N N . ARG B 1 40 ? 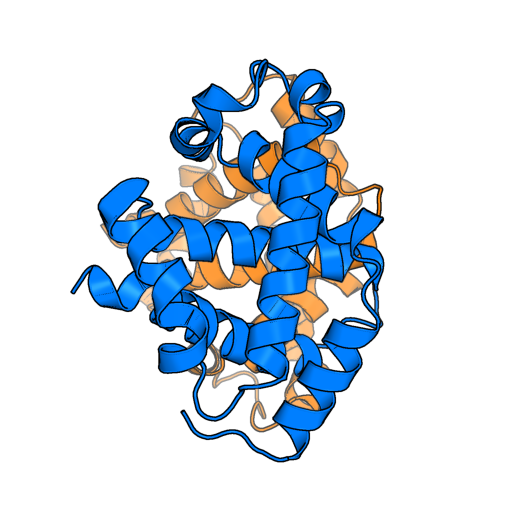-14.055 -10.094 -10.422 1 95.75 40 ARG B N 1
ATOM 1462 C CA . ARG B 1 40 ? -14.531 -10.477 -11.742 1 95.75 40 ARG B CA 1
ATOM 1463 C C . ARG B 1 40 ? -13.641 -11.555 -12.352 1 95.75 40 ARG B C 1
ATOM 1465 O O . ARG B 1 40 ? -14.102 -12.344 -13.188 1 95.75 40 ARG B O 1
ATOM 1472 N N . TYR B 1 41 ? -12.422 -11.727 -11.93 1 95.44 41 TYR B N 1
ATOM 1473 C CA . TYR B 1 41 ? -11.477 -12.68 -12.5 1 95.44 41 TYR B CA 1
ATOM 1474 C C . TYR B 1 41 ? -11.578 -14.031 -11.797 1 95.44 41 TYR B C 1
ATOM 1476 O O . TYR B 1 41 ? -10.961 -15.008 -12.227 1 95.44 41 TYR B O 1
ATOM 1484 N N . PHE B 1 42 ? -12.43 -14.078 -10.75 1 97.19 42 PHE B N 1
ATOM 1485 C CA . PHE B 1 42 ? -12.43 -15.273 -9.914 1 97.19 42 PHE B CA 1
ATOM 1486 C C . PHE B 1 42 ? -13.828 -15.867 -9.82 1 97.19 42 PHE B C 1
ATOM 1488 O O . PHE B 1 42 ? -14.18 -16.469 -8.805 1 97.19 42 PHE B O 1
ATOM 1495 N N . GLY B 1 43 ? -14.586 -15.695 -10.789 1 92.12 43 GLY B N 1
ATOM 1496 C CA . GLY B 1 43 ? -15.953 -16.188 -10.812 1 92.12 43 GLY B CA 1
ATOM 1497 C C . GLY B 1 43 ? -16.047 -17.688 -10.656 1 92.12 43 GLY B C 1
ATOM 1498 O O . GLY B 1 43 ? -17.016 -18.203 -10.102 1 92.12 43 GLY B O 1
ATOM 1499 N N . ALA B 1 44 ? -15.031 -18.391 -11.094 1 92.81 44 ALA B N 1
ATOM 1500 C CA . ALA B 1 44 ? -15.031 -19.859 -11.086 1 92.81 44 ALA B CA 1
ATOM 1501 C C . ALA B 1 44 ? -14.656 -20.391 -9.711 1 92.81 44 ALA B C 1
ATOM 1503 O O . ALA B 1 44 ? -14.664 -21.609 -9.492 1 92.81 44 ALA B O 1
ATOM 1504 N N . TYR B 1 45 ? -14.438 -19.531 -8.758 1 95.5 45 TYR B N 1
ATOM 1505 C CA . TYR B 1 45 ? -13.898 -19.969 -7.477 1 95.5 45 TYR B CA 1
ATOM 1506 C C . TYR B 1 45 ? -15 -20.047 -6.422 1 95.5 45 TYR B C 1
ATOM 1508 O O . TYR B 1 45 ? -14.719 -20.266 -5.242 1 95.5 45 TYR B O 1
ATOM 1516 N N . GLY B 1 46 ? -16.234 -19.875 -6.848 1 93.62 46 GLY B N 1
ATOM 1517 C CA . GLY B 1 46 ? -17.344 -20.047 -5.918 1 93.62 46 GLY B CA 1
ATOM 1518 C C . GLY B 1 46 ? -17.875 -18.734 -5.379 1 93.62 46 GLY B C 1
ATOM 1519 O O . GLY B 1 46 ? -17.938 -17.734 -6.102 1 93.62 46 GLY B O 1
ATOM 1520 N N . ASP B 1 47 ? -18.297 -18.812 -4.055 1 96 47 ASP B N 1
ATOM 1521 C CA . ASP B 1 47 ? -18.984 -17.672 -3.453 1 96 47 ASP B CA 1
ATOM 1522 C C . ASP B 1 47 ? -17.984 -16.594 -3.01 1 96 47 ASP B C 1
ATOM 1524 O O . ASP B 1 47 ? -17.141 -16.844 -2.16 1 96 47 ASP B O 1
ATOM 1528 N N . LEU B 1 48 ? -18.109 -15.438 -3.51 1 97.06 48 LEU B N 1
ATOM 1529 C CA . LEU B 1 48 ? -17.25 -14.305 -3.176 1 97.06 48 LEU B CA 1
ATOM 1530 C C . LEU B 1 48 ? -18.078 -13.125 -2.67 1 97.06 48 LEU B C 1
ATOM 1532 O O . LEU B 1 48 ? -17.609 -11.984 -2.662 1 97.06 48 LEU B O 1
ATOM 1536 N N . SER B 1 49 ? -19.297 -13.328 -2.182 1 95.25 49 SER B N 1
ATOM 1537 C CA . SER B 1 49 ? -20.297 -12.289 -1.97 1 95.25 49 SER B CA 1
ATOM 1538 C C . SER B 1 49 ? -20.031 -11.516 -0.682 1 95.25 49 SER B C 1
ATOM 1540 O O . SER B 1 49 ? -20.484 -10.375 -0.528 1 95.25 49 SER B O 1
ATOM 1542 N N . THR B 1 50 ? -19.344 -12.148 0.316 1 96.12 50 THR B N 1
ATOM 1543 C CA . THR B 1 50 ? -19.047 -11.508 1.593 1 96.12 50 THR B CA 1
ATOM 1544 C C . THR B 1 50 ? -17.594 -11.719 1.981 1 96.12 50 THR B C 1
ATOM 1546 O O . THR B 1 50 ? -16.953 -12.672 1.525 1 96.12 50 THR B O 1
ATOM 1549 N N . PRO B 1 51 ? -17.109 -10.836 2.838 1 96.31 51 PRO B N 1
ATOM 1550 C CA . PRO B 1 51 ? -15.75 -11.039 3.334 1 96.31 51 PRO B CA 1
ATOM 1551 C C . PRO B 1 51 ? -15.562 -12.422 3.965 1 96.31 51 PRO B C 1
ATOM 1553 O O . PRO B 1 51 ? -14.523 -13.062 3.752 1 96.31 51 PRO B O 1
ATOM 1556 N N . ASP B 1 52 ? -16.5 -12.867 4.688 1 96.88 52 ASP B N 1
ATOM 1557 C CA . ASP B 1 52 ? -16.391 -14.172 5.332 1 96.88 52 ASP B CA 1
ATOM 1558 C C . ASP B 1 52 ? -16.328 -15.297 4.297 1 96.88 52 ASP B C 1
ATOM 1560 O O . ASP B 1 52 ? -15.57 -16.25 4.457 1 96.88 52 ASP B O 1
ATOM 1564 N N . ALA B 1 53 ? -17.141 -15.211 3.295 1 97.69 53 ALA B N 1
ATOM 1565 C CA . ALA B 1 53 ? -17.125 -16.203 2.221 1 97.69 53 ALA B CA 1
ATOM 1566 C C . ALA B 1 53 ? -15.766 -16.234 1.532 1 97.69 53 ALA B C 1
ATOM 1568 O O . ALA B 1 53 ? -15.25 -17.312 1.22 1 97.69 53 ALA B O 1
ATOM 1569 N N . ILE B 1 54 ? -15.203 -15.086 1.333 1 98.25 54 ILE B N 1
ATOM 1570 C CA . ILE B 1 54 ? -13.922 -14.977 0.646 1 98.25 54 ILE B CA 1
ATOM 1571 C C . ILE B 1 54 ? -12.812 -15.547 1.527 1 98.25 54 ILE B C 1
ATOM 1573 O O . ILE B 1 54 ? -11.984 -16.344 1.066 1 98.25 54 ILE B O 1
ATOM 1577 N N . LYS B 1 55 ? -12.812 -15.211 2.77 1 97.25 55 LYS B N 1
ATOM 1578 C CA . LYS B 1 55 ? -11.789 -15.656 3.703 1 97.25 55 LYS B CA 1
ATOM 1579 C C . LYS B 1 55 ? -11.844 -17.172 3.912 1 97.25 55 LYS B C 1
ATOM 1581 O O . LYS B 1 55 ? -10.82 -17.812 4.156 1 97.25 55 LYS B O 1
ATOM 1586 N N . GLY B 1 56 ? -12.984 -17.688 3.805 1 96.94 56 GLY B N 1
ATOM 1587 C CA . GLY B 1 56 ? -13.172 -19.125 4 1 96.94 56 GLY B CA 1
ATOM 1588 C C . GLY B 1 56 ? -13.109 -19.906 2.711 1 96.94 56 GLY B C 1
ATOM 1589 O O . GLY B 1 56 ? -13.32 -21.125 2.711 1 96.94 56 GLY B O 1
ATOM 1590 N N . ASN B 1 57 ? -12.859 -19.312 1.6 1 98 57 ASN B N 1
ATOM 1591 C CA . ASN B 1 57 ? -12.852 -19.938 0.282 1 98 57 ASN B CA 1
ATOM 1592 C C . ASN B 1 57 ? -11.539 -20.672 0.021 1 98 57 ASN B C 1
ATOM 1594 O O . ASN B 1 57 ? -10.492 -20.047 -0.147 1 98 57 ASN B O 1
ATOM 1598 N N . ALA B 1 58 ? -11.578 -21.984 -0.075 1 97.75 58 ALA B N 1
ATOM 1599 C CA . ALA B 1 58 ? -10.383 -22.812 -0.199 1 97.75 58 ALA B CA 1
ATOM 1600 C C . ALA B 1 58 ? -9.68 -22.578 -1.532 1 97.75 58 ALA B C 1
ATOM 1602 O O . ALA B 1 58 ? -8.453 -22.656 -1.616 1 97.75 58 ALA B O 1
ATOM 1603 N N . LYS B 1 59 ? -10.414 -22.297 -2.525 1 98.31 59 LYS B N 1
ATOM 1604 C CA . LYS B 1 59 ? -9.82 -22.062 -3.836 1 98.31 59 LYS B CA 1
ATOM 1605 C C . LYS B 1 59 ? -9.047 -20.734 -3.852 1 98.31 59 LYS B C 1
ATOM 1607 O O . LYS B 1 59 ? -7.969 -20.656 -4.445 1 98.31 59 LYS B O 1
ATOM 1612 N N . ILE B 1 60 ? -9.633 -19.734 -3.219 1 98.31 60 ILE B N 1
ATOM 1613 C CA . ILE B 1 60 ? -8.953 -18.453 -3.102 1 98.31 60 ILE B CA 1
ATOM 1614 C C . ILE B 1 60 ? -7.664 -18.625 -2.297 1 98.31 60 ILE B C 1
ATOM 1616 O O . ILE B 1 60 ? -6.609 -18.125 -2.684 1 98.31 60 ILE B O 1
ATOM 1620 N N . ALA B 1 61 ? -7.75 -19.359 -1.233 1 98.38 61 ALA B N 1
ATOM 1621 C CA . ALA B 1 61 ? -6.578 -19.625 -0.405 1 98.38 61 ALA B CA 1
ATOM 1622 C C . ALA B 1 61 ? -5.496 -20.344 -1.198 1 98.38 61 ALA B C 1
ATOM 1624 O O . ALA B 1 61 ? -4.324 -19.953 -1.168 1 98.38 61 ALA B O 1
ATOM 1625 N N . ALA B 1 62 ? -5.875 -21.359 -1.901 1 98.44 62 ALA B N 1
ATOM 1626 C CA . ALA B 1 62 ? -4.93 -22.141 -2.693 1 98.44 62 ALA B CA 1
ATOM 1627 C C . ALA B 1 62 ? -4.266 -21.281 -3.766 1 98.44 62 ALA B C 1
ATOM 1629 O O . ALA B 1 62 ? -3.064 -21.406 -4.012 1 98.44 62 ALA B O 1
ATOM 1630 N N . HIS B 1 63 ? -5.051 -20.438 -4.414 1 98.31 63 HIS B N 1
ATOM 1631 C CA . HIS B 1 63 ? -4.48 -19.562 -5.441 1 98.31 63 HIS B CA 1
ATOM 1632 C C . HIS B 1 63 ? -3.514 -18.562 -4.832 1 98.31 63 HIS B C 1
ATOM 1634 O O . HIS B 1 63 ? -2.49 -18.234 -5.438 1 98.31 63 HIS B O 1
ATOM 1640 N N . GLY B 1 64 ? -3.848 -18.047 -3.652 1 98.38 64 GLY B N 1
ATOM 1641 C CA . GLY B 1 64 ? -2.908 -17.172 -2.957 1 98.38 64 GLY B CA 1
ATOM 1642 C C . GLY B 1 64 ? -1.554 -17.828 -2.734 1 98.38 64 GLY B C 1
ATOM 1643 O O . GLY B 1 64 ? -0.516 -17.188 -2.936 1 98.38 64 GLY B O 1
ATOM 1644 N N . VAL B 1 65 ? -1.588 -19.047 -2.332 1 98.5 65 VAL B N 1
ATOM 1645 C CA . VAL B 1 65 ? -0.352 -19.797 -2.127 1 98.5 65 VAL B CA 1
ATOM 1646 C C . VAL B 1 65 ? 0.387 -19.953 -3.455 1 98.5 65 VAL B C 1
ATOM 1648 O O . VAL B 1 65 ? 1.605 -19.766 -3.52 1 98.5 65 VAL B O 1
ATOM 1651 N N . LYS B 1 66 ? -0.34 -20.219 -4.504 1 97.75 66 LYS B N 1
ATOM 1652 C CA . LYS B 1 66 ? 0.245 -20.375 -5.836 1 97.75 66 LYS B CA 1
ATOM 1653 C C . LYS B 1 66 ? 0.931 -19.078 -6.277 1 97.75 66 LYS B C 1
ATOM 1655 O O . LYS B 1 66 ? 1.995 -19.125 -6.898 1 97.75 66 LYS B O 1
ATOM 1660 N N . VAL B 1 67 ? 0.304 -17.969 -6.023 1 97.19 67 VAL B N 1
ATOM 1661 C CA . VAL B 1 67 ? 0.873 -16.672 -6.379 1 97.19 67 VAL B CA 1
ATOM 1662 C C . VAL B 1 67 ? 2.24 -16.5 -5.723 1 97.19 67 VAL B C 1
ATOM 1664 O O . VAL B 1 67 ? 3.197 -16.062 -6.367 1 97.19 67 VAL B O 1
ATOM 1667 N N . LEU B 1 68 ? 2.432 -16.844 -4.441 1 97.5 68 LEU B N 1
ATOM 1668 C CA . LEU B 1 68 ? 3.709 -16.703 -3.75 1 97.5 68 LEU B CA 1
ATOM 1669 C C . LEU B 1 68 ? 4.746 -17.656 -4.316 1 97.5 68 LEU B C 1
ATOM 1671 O O . LEU B 1 68 ? 5.93 -17.312 -4.402 1 97.5 68 LEU B O 1
ATOM 1675 N N . HIS B 1 69 ? 4.332 -18.797 -4.703 1 96.5 69 HIS B N 1
ATOM 1676 C CA . HIS B 1 69 ? 5.262 -19.703 -5.371 1 96.5 69 HIS B CA 1
ATOM 1677 C C . HIS B 1 69 ? 5.695 -19.156 -6.723 1 96.5 69 HIS B C 1
ATOM 1679 O O . HIS B 1 69 ? 6.82 -19.406 -7.168 1 96.5 69 HIS B O 1
ATOM 1685 N N . GLY B 1 70 ? 4.762 -18.438 -7.332 1 95.75 70 GLY B N 1
ATOM 1686 C CA . GLY B 1 70 ? 5.152 -17.703 -8.516 1 95.75 70 GLY B CA 1
ATOM 1687 C C . GLY B 1 70 ? 6.266 -16.703 -8.25 1 95.75 70 GLY B C 1
ATOM 1688 O O . GLY B 1 70 ? 7.172 -16.547 -9.078 1 95.75 70 GLY B O 1
ATOM 1689 N N . LEU B 1 71 ? 6.223 -16.047 -7.141 1 96.62 71 LEU B N 1
ATOM 1690 C CA . LEU B 1 71 ? 7.293 -15.117 -6.789 1 96.62 71 LEU B CA 1
ATOM 1691 C C . LEU B 1 71 ? 8.609 -15.867 -6.59 1 96.62 71 LEU B C 1
ATOM 1693 O O . LEU B 1 71 ? 9.68 -15.359 -6.945 1 96.62 71 LEU B O 1
ATOM 1697 N N . ASP B 1 72 ? 8.523 -17 -6.031 1 95.06 72 ASP B N 1
ATOM 1698 C CA . ASP B 1 72 ? 9.711 -17.844 -5.898 1 95.06 72 ASP B CA 1
ATOM 1699 C C . ASP B 1 72 ? 10.375 -18.078 -7.254 1 95.06 72 ASP B C 1
ATOM 1701 O O . ASP B 1 72 ? 11.602 -18.031 -7.367 1 95.06 72 ASP B O 1
ATOM 1705 N N . ARG B 1 73 ? 9.562 -18.406 -8.195 1 95.31 73 ARG B N 1
ATOM 1706 C CA . ARG B 1 73 ? 10.07 -18.625 -9.555 1 95.31 73 ARG B CA 1
ATOM 1707 C C . ARG B 1 73 ? 10.797 -17.391 -10.062 1 95.31 73 ARG B C 1
ATOM 1709 O O . ARG B 1 73 ? 11.852 -17.5 -10.695 1 95.31 73 ARG B O 1
ATOM 1716 N N . ALA B 1 74 ? 10.211 -16.219 -9.805 1 96.62 74 ALA B N 1
ATOM 1717 C CA . ALA B 1 74 ? 10.859 -14.969 -10.211 1 96.62 74 ALA B CA 1
ATOM 1718 C C . ALA B 1 74 ? 12.203 -14.797 -9.508 1 96.62 74 ALA B C 1
ATOM 1720 O O . ALA B 1 74 ? 13.188 -14.391 -10.133 1 96.62 74 ALA B O 1
ATOM 1721 N N . VAL B 1 75 ? 12.258 -15.086 -8.211 1 96.88 75 VAL B N 1
ATOM 1722 C CA . VAL B 1 75 ? 13.477 -14.945 -7.422 1 96.88 75 VAL B CA 1
ATOM 1723 C C . VAL B 1 75 ? 14.57 -15.844 -8 1 96.88 75 VAL B C 1
ATOM 1725 O O . VAL B 1 75 ? 15.734 -15.445 -8.086 1 96.88 75 VAL B O 1
ATOM 1728 N N . LYS B 1 76 ? 14.203 -17 -8.477 1 96 76 LYS B N 1
ATOM 1729 C CA . LYS B 1 76 ? 15.156 -17.969 -9.023 1 96 76 LYS B CA 1
ATOM 1730 C C . LYS B 1 76 ? 15.609 -17.562 -10.422 1 96 76 LYS B C 1
ATOM 1732 O O . LYS B 1 76 ? 16.578 -18.094 -10.945 1 96 76 LYS B O 1
ATOM 1737 N N . ASN B 1 77 ? 14.938 -16.625 -11.023 1 96.75 77 ASN B N 1
ATOM 1738 C CA . ASN B 1 77 ? 15.227 -16.172 -12.383 1 96.75 77 ASN B CA 1
ATOM 1739 C C . ASN B 1 77 ? 15.352 -14.648 -12.445 1 96.75 77 ASN B C 1
ATOM 1741 O O . ASN B 1 77 ? 14.844 -14.016 -13.383 1 96.75 77 ASN B O 1
ATOM 1745 N N . MET B 1 78 ? 15.938 -14.031 -11.5 1 94.56 78 MET B N 1
ATOM 1746 C CA . MET B 1 78 ? 15.938 -12.586 -11.312 1 94.56 78 MET B CA 1
ATOM 1747 C C . MET B 1 78 ? 16.516 -11.875 -12.531 1 94.56 78 MET B C 1
ATOM 1749 O O . MET B 1 78 ? 16.125 -10.75 -12.844 1 94.56 78 MET B O 1
ATOM 1753 N N . ASP B 1 79 ? 17.375 -12.508 -13.242 1 94.81 79 ASP B N 1
ATOM 1754 C CA . ASP B 1 79 ? 18.016 -11.867 -14.383 1 94.81 79 ASP B CA 1
ATOM 1755 C C . ASP B 1 79 ? 17.203 -12.07 -15.656 1 94.81 79 ASP B C 1
ATOM 1757 O O . ASP B 1 79 ? 17.516 -11.5 -16.703 1 94.81 79 ASP B O 1
ATOM 1761 N N . ASN B 1 80 ? 16.141 -12.875 -15.617 1 94.81 80 ASN B N 1
ATOM 1762 C CA . ASN B 1 80 ? 15.328 -13.141 -16.797 1 94.81 80 ASN B CA 1
ATOM 1763 C C . ASN B 1 80 ? 13.891 -13.484 -16.406 1 94.81 80 ASN B C 1
ATOM 1765 O O . ASN B 1 80 ? 13.359 -14.516 -16.828 1 94.81 80 ASN B O 1
ATOM 1769 N N . ILE B 1 81 ? 13.297 -12.586 -15.672 1 95.12 81 ILE B N 1
ATOM 1770 C CA . ILE B 1 81 ? 11.953 -12.82 -15.172 1 95.12 81 ILE B CA 1
ATOM 1771 C C . ILE B 1 81 ? 10.961 -12.852 -16.328 1 95.12 81 ILE B C 1
ATOM 1773 O O . ILE B 1 81 ? 10.016 -13.641 -16.328 1 95.12 81 ILE B O 1
ATOM 1777 N N . ASN B 1 82 ? 11.219 -12.031 -17.359 1 93.88 82 ASN B N 1
ATOM 1778 C CA . ASN B 1 82 ? 10.328 -11.977 -18.516 1 93.88 82 ASN B CA 1
ATOM 1779 C C . ASN B 1 82 ? 10.172 -13.352 -19.172 1 93.88 82 ASN B C 1
ATOM 1781 O O . ASN B 1 82 ? 9.055 -13.781 -19.453 1 93.88 82 ASN B O 1
ATOM 1785 N N . GLU B 1 83 ? 11.234 -13.945 -19.375 1 94.62 83 GLU B N 1
ATOM 1786 C CA . GLU B 1 83 ? 11.195 -15.266 -19.984 1 94.62 83 GLU B CA 1
ATOM 1787 C C . GLU B 1 83 ? 10.562 -16.297 -19.047 1 94.62 83 GLU B C 1
ATOM 1789 O O . GLU B 1 83 ? 9.766 -17.125 -19.469 1 94.62 83 GLU B O 1
ATOM 1794 N N . ALA B 1 84 ? 10.938 -16.25 -17.781 1 94.69 84 ALA B N 1
ATOM 1795 C CA . ALA B 1 84 ? 10.422 -17.188 -16.781 1 94.69 84 ALA B CA 1
ATOM 1796 C C . ALA B 1 84 ? 8.906 -17.078 -16.672 1 94.69 84 ALA B C 1
ATOM 1798 O O . ALA B 1 84 ? 8.227 -18.062 -16.359 1 94.69 84 ALA B O 1
ATOM 1799 N N . TYR B 1 85 ? 8.352 -15.859 -16.906 1 95.5 85 TYR B N 1
ATOM 1800 C CA . TYR B 1 85 ? 6.926 -15.609 -16.719 1 95.5 85 TYR B CA 1
ATOM 1801 C C . TYR B 1 85 ? 6.176 -15.648 -18.031 1 95.5 85 TYR B C 1
ATOM 1803 O O . TYR B 1 85 ? 4.988 -15.312 -18.094 1 95.5 85 TYR B O 1
ATOM 1811 N N . SER B 1 86 ? 6.785 -16.062 -19.094 1 93.69 86 SER B N 1
ATOM 1812 C CA . SER B 1 86 ? 6.18 -16 -20.422 1 93.69 86 SER B CA 1
ATOM 1813 C C . SER B 1 86 ? 4.852 -16.75 -20.453 1 93.69 86 SER B C 1
ATOM 1815 O O . SER B 1 86 ? 3.846 -16.219 -20.938 1 93.69 86 SER B O 1
ATOM 1817 N N . GLU B 1 87 ? 4.855 -17.969 -19.922 1 93.62 87 GLU B N 1
ATOM 1818 C CA . GLU B 1 87 ? 3.633 -18.75 -19.922 1 93.62 87 GLU B CA 1
ATOM 1819 C C . GLU B 1 87 ? 2.562 -18.125 -19.031 1 93.62 87 GLU B C 1
ATOM 1821 O O . GLU B 1 87 ? 1.384 -18.109 -19.391 1 93.62 87 GLU B O 1
ATOM 1826 N N . LEU B 1 88 ? 3.006 -17.625 -17.906 1 93.31 88 LEU B N 1
ATOM 1827 C CA . LEU B 1 88 ? 2.07 -16.969 -17 1 93.31 88 LEU B CA 1
ATOM 1828 C C . LEU B 1 88 ? 1.506 -15.688 -17.625 1 93.31 88 LEU B C 1
ATOM 1830 O O . LEU B 1 88 ? 0.323 -15.383 -17.469 1 93.31 88 LEU B O 1
ATOM 1834 N N . SER B 1 89 ? 2.336 -15 -18.266 1 93.31 89 SER B N 1
ATOM 1835 C CA . SER B 1 89 ? 1.905 -13.781 -18.953 1 93.31 89 SER B CA 1
ATOM 1836 C C . SER B 1 89 ? 0.845 -14.086 -20 1 93.31 89 SER B C 1
ATOM 1838 O O . SER B 1 89 ? -0.19 -13.414 -20.062 1 93.31 89 SER B O 1
ATOM 1840 N N . VAL B 1 90 ? 1.021 -15.094 -20.812 1 93.12 90 VAL B N 1
ATOM 1841 C CA . VAL B 1 90 ? 0.075 -15.5 -21.844 1 93.12 90 VAL B CA 1
ATOM 1842 C C . VAL B 1 90 ? -1.244 -15.922 -21.203 1 93.12 90 VAL B C 1
ATOM 1844 O O . VAL B 1 90 ? -2.318 -15.5 -21.641 1 93.12 90 VAL B O 1
ATOM 1847 N N . LEU B 1 91 ? -1.142 -16.688 -20.156 1 92.88 91 LEU B N 1
ATOM 1848 C CA . LEU B 1 91 ? -2.334 -17.156 -19.453 1 92.88 91 LEU B CA 1
ATOM 1849 C C . LEU B 1 91 ? -3.154 -15.977 -18.938 1 92.88 91 LEU B C 1
ATOM 1851 O O . LEU B 1 91 ? -4.355 -15.891 -19.203 1 92.88 91 LEU B O 1
ATOM 1855 N N . HIS B 1 92 ? -2.551 -15.039 -18.281 1 93.44 92 HIS B N 1
ATOM 1856 C CA . HIS B 1 92 ? -3.252 -13.945 -17.609 1 93.44 92 HIS B CA 1
ATOM 1857 C C . HIS B 1 92 ? -3.678 -12.875 -18.609 1 93.44 92 HIS B C 1
ATOM 1859 O O . HIS B 1 92 ? -4.727 -12.25 -18.438 1 93.44 92 HIS B O 1
ATOM 1865 N N . SER B 1 93 ? -2.932 -12.703 -19.672 1 89.81 93 SER B N 1
ATOM 1866 C CA . SER B 1 93 ? -3.266 -11.672 -20.641 1 89.81 93 SER B CA 1
ATOM 1867 C C . SER B 1 93 ? -4.227 -12.195 -21.703 1 89.81 93 SER B C 1
ATOM 1869 O O . SER B 1 93 ? -5.258 -11.578 -21.969 1 89.81 93 SER B O 1
ATOM 1871 N N . ASP B 1 94 ? -3.967 -13.297 -22.234 1 90 94 ASP B N 1
ATOM 1872 C CA . ASP B 1 94 ? -4.68 -13.766 -23.422 1 90 94 ASP B CA 1
ATOM 1873 C C . ASP B 1 94 ? -5.855 -14.664 -23.031 1 90 94 ASP B C 1
ATOM 1875 O O . ASP B 1 94 ? -6.867 -14.703 -23.734 1 90 94 ASP B O 1
ATOM 1879 N N . LYS B 1 95 ? -5.719 -15.297 -21.969 1 90.19 95 LYS B N 1
ATOM 1880 C CA . LYS B 1 95 ? -6.777 -16.234 -21.594 1 90.19 95 LYS B CA 1
ATOM 1881 C C . LYS B 1 95 ? -7.703 -15.633 -20.547 1 90.19 95 LYS B C 1
ATOM 1883 O O . LYS B 1 95 ? -8.922 -15.648 -20.703 1 90.19 95 LYS B O 1
ATOM 1888 N N . LEU B 1 96 ? -7.098 -15.047 -19.578 1 92.06 96 LEU B N 1
ATOM 1889 C CA . LEU B 1 96 ? -7.898 -14.562 -18.469 1 92.06 96 LEU B CA 1
ATOM 1890 C C . LEU B 1 96 ? -8.188 -13.07 -18.609 1 92.06 96 LEU B C 1
ATOM 1892 O O . LEU B 1 96 ? -9.062 -12.531 -17.938 1 92.06 96 LEU B O 1
ATOM 1896 N N . HIS B 1 97 ? -7.383 -12.336 -19.422 1 92 97 HIS B N 1
ATOM 1897 C CA . HIS B 1 97 ? -7.551 -10.922 -19.75 1 92 97 HIS B CA 1
ATOM 1898 C C . HIS B 1 97 ? -7.508 -10.07 -18.484 1 92 97 HIS B C 1
ATOM 1900 O O . HIS B 1 97 ? -8.359 -9.195 -18.281 1 92 97 HIS B O 1
ATOM 1906 N N . VAL B 1 98 ? -6.559 -10.438 -17.672 1 93.12 98 VAL B N 1
ATOM 1907 C CA . VAL B 1 98 ? -6.371 -9.664 -16.453 1 93.12 98 VAL B CA 1
ATOM 1908 C C . VAL B 1 98 ? -5.688 -8.336 -16.766 1 93.12 98 VAL B C 1
ATOM 1910 O O . VAL B 1 98 ? -4.625 -8.32 -17.391 1 93.12 98 VAL B O 1
ATOM 1913 N N . ASP B 1 99 ? -6.281 -7.273 -16.359 1 92.81 99 ASP B N 1
ATOM 1914 C CA . ASP B 1 99 ? -5.648 -5.965 -16.484 1 92.81 99 ASP B CA 1
ATOM 1915 C C . ASP B 1 99 ? -4.379 -5.887 -15.641 1 92.81 99 ASP B C 1
ATOM 1917 O O . ASP B 1 99 ? -4.398 -6.219 -14.453 1 92.81 99 ASP B O 1
ATOM 1921 N N . PRO B 1 100 ? -3.318 -5.395 -16.25 1 91.5 100 PRO B N 1
ATOM 1922 C CA . PRO B 1 100 ? -2.043 -5.332 -15.531 1 91.5 100 PRO B CA 1
ATOM 1923 C C . PRO B 1 100 ? -2.127 -4.504 -14.258 1 91.5 100 PRO B C 1
ATOM 1925 O O . PRO B 1 100 ? -1.417 -4.781 -13.281 1 91.5 100 PRO B O 1
ATOM 1928 N N . ASP B 1 101 ? -2.957 -3.527 -14.188 1 93 101 ASP B N 1
ATOM 1929 C CA . ASP B 1 101 ? -3.123 -2.689 -13.008 1 93 101 ASP B CA 1
ATOM 1930 C C . ASP B 1 101 ? -3.545 -3.521 -11.797 1 93 101 ASP B C 1
ATOM 1932 O O . ASP B 1 101 ? -3.211 -3.188 -10.656 1 93 101 ASP B O 1
ATOM 1936 N N . ASN B 1 102 ? -4.172 -4.59 -12.055 1 94.88 102 ASN B N 1
ATOM 1937 C CA . ASN B 1 102 ? -4.66 -5.426 -10.961 1 94.88 102 ASN B CA 1
ATOM 1938 C C . ASN B 1 102 ? -3.529 -6.219 -10.312 1 94.88 102 ASN B C 1
ATOM 1940 O O . ASN B 1 102 ? -3.615 -6.582 -9.141 1 94.88 102 ASN B O 1
ATOM 1944 N N . PHE B 1 103 ? -2.451 -6.43 -11.047 1 95.88 103 PHE B N 1
ATOM 1945 C CA . PHE B 1 103 ? -1.279 -7.043 -10.43 1 95.88 103 PHE B CA 1
ATOM 1946 C C . PHE B 1 103 ? -0.623 -6.086 -9.445 1 95.88 103 PHE B C 1
ATOM 1948 O O . PHE B 1 103 ? -0.126 -6.508 -8.398 1 95.88 103 PHE B O 1
ATOM 1955 N N . ARG B 1 104 ? -0.689 -4.809 -9.781 1 95.69 104 ARG B N 1
ATOM 1956 C CA . ARG B 1 104 ? -0.169 -3.801 -8.867 1 95.69 104 ARG B CA 1
ATOM 1957 C C . ARG B 1 104 ? -0.996 -3.746 -7.586 1 95.69 104 ARG B C 1
ATOM 1959 O O . ARG B 1 104 ? -0.443 -3.65 -6.488 1 95.69 104 ARG B O 1
ATOM 1966 N N . ILE B 1 105 ? -2.258 -3.879 -7.723 1 97.06 105 ILE B N 1
ATOM 1967 C CA . ILE B 1 105 ? -3.178 -3.877 -6.59 1 97.06 105 ILE B CA 1
ATOM 1968 C C . ILE B 1 105 ? -2.875 -5.062 -5.68 1 97.06 105 ILE B C 1
ATOM 1970 O O . ILE B 1 105 ? -2.754 -4.906 -4.461 1 97.06 105 ILE B O 1
ATOM 1974 N N . LEU B 1 106 ? -2.701 -6.238 -6.273 1 98.06 106 LEU B N 1
ATOM 1975 C CA . LEU B 1 106 ? -2.355 -7.418 -5.488 1 98.06 106 LEU B CA 1
ATOM 1976 C C . LEU B 1 106 ? -1.011 -7.234 -4.793 1 98.06 106 LEU B C 1
ATOM 1978 O O . LEU B 1 106 ? -0.848 -7.617 -3.633 1 98.06 106 LEU B O 1
ATOM 1982 N N . GLY B 1 107 ? -0.06 -6.66 -5.504 1 97.5 107 GLY B N 1
ATOM 1983 C CA . GLY B 1 107 ? 1.229 -6.352 -4.902 1 97.5 107 GLY B CA 1
ATOM 1984 C C . GLY B 1 107 ? 1.12 -5.453 -3.686 1 97.5 107 GLY B C 1
ATOM 1985 O O . GLY B 1 107 ? 1.801 -5.676 -2.684 1 97.5 107 GLY B O 1
ATOM 1986 N N . ASP B 1 108 ? 0.273 -4.449 -3.775 1 97.06 108 ASP B N 1
ATOM 1987 C CA . ASP B 1 108 ? 0.053 -3.543 -2.654 1 97.06 108 ASP B CA 1
ATOM 1988 C C . ASP B 1 108 ? -0.558 -4.277 -1.463 1 97.06 108 ASP B C 1
ATOM 1990 O O . ASP B 1 108 ? -0.152 -4.062 -0.319 1 97.06 108 ASP B O 1
ATOM 1994 N N . CYS B 1 109 ? -1.506 -5.148 -1.703 1 98.38 109 CYS B N 1
ATOM 1995 C CA . CYS B 1 109 ? -2.121 -5.926 -0.633 1 98.38 109 CYS B CA 1
ATOM 1996 C C . CYS B 1 109 ? -1.111 -6.871 0.004 1 98.38 109 CYS B C 1
ATOM 1998 O O . CYS B 1 109 ? -1.099 -7.043 1.224 1 98.38 109 CYS B O 1
ATOM 2000 N N . LEU B 1 110 ? -0.311 -7.477 -0.841 1 98.31 110 LEU B N 1
ATOM 2001 C CA . LEU B 1 110 ? 0.75 -8.344 -0.345 1 98.31 110 LEU B CA 1
ATOM 2002 C C . LEU B 1 110 ? 1.698 -7.578 0.571 1 98.31 110 LEU B C 1
ATOM 2004 O O . LEU B 1 110 ? 2.061 -8.062 1.645 1 98.31 110 LEU B O 1
ATOM 2008 N N . THR B 1 111 ? 2.047 -6.391 0.19 1 98.38 111 THR B N 1
ATOM 2009 C CA . THR B 1 111 ? 2.932 -5.539 0.98 1 98.38 111 THR B CA 1
ATOM 2010 C C . THR B 1 111 ? 2.316 -5.238 2.344 1 98.38 111 THR B C 1
ATOM 2012 O O . THR B 1 111 ? 2.994 -5.324 3.369 1 98.38 111 THR B O 1
ATOM 2015 N N . VAL B 1 112 ? 1.054 -4.949 2.365 1 98.38 112 VAL B N 1
ATOM 2016 C CA . VAL B 1 112 ? 0.346 -4.637 3.602 1 98.38 112 VAL B CA 1
ATOM 2017 C C . VAL B 1 112 ? 0.341 -5.859 4.52 1 98.38 112 VAL B C 1
ATOM 2019 O O . VAL B 1 112 ? 0.621 -5.746 5.715 1 98.38 112 VAL B O 1
ATOM 2022 N N . VAL B 1 113 ? 0.076 -7.008 3.996 1 98.44 113 VAL B N 1
ATOM 2023 C CA . VAL B 1 113 ? 0.004 -8.234 4.785 1 98.44 113 VAL B CA 1
ATOM 2024 C C . VAL B 1 113 ? 1.389 -8.578 5.332 1 98.44 113 VAL B C 1
ATOM 2026 O O . VAL B 1 113 ? 1.523 -8.977 6.492 1 98.44 113 VAL B O 1
ATOM 2029 N N . ILE B 1 114 ? 2.383 -8.414 4.516 1 98.06 114 ILE B N 1
ATOM 2030 C CA . ILE B 1 114 ? 3.748 -8.711 4.93 1 98.06 114 ILE B CA 1
ATOM 2031 C C . ILE B 1 114 ? 4.172 -7.742 6.031 1 98.06 114 ILE B C 1
ATOM 2033 O O . ILE B 1 114 ? 4.773 -8.148 7.031 1 98.06 114 ILE B O 1
ATOM 2037 N N . ALA B 1 115 ? 3.881 -6.469 5.82 1 98 115 ALA B N 1
ATOM 2038 C CA . ALA B 1 115 ? 4.184 -5.48 6.852 1 98 115 ALA B CA 1
ATOM 2039 C C . ALA B 1 115 ? 3.514 -5.848 8.172 1 98 115 ALA B C 1
ATOM 2041 O O . ALA B 1 115 ? 4.145 -5.789 9.234 1 98 115 ALA B O 1
ATOM 2042 N N . ALA B 1 116 ? 2.268 -6.215 8.125 1 97.81 116 ALA B N 1
ATOM 2043 C CA . ALA B 1 116 ? 1.528 -6.605 9.32 1 97.81 116 ALA B CA 1
ATOM 2044 C C . ALA B 1 116 ? 2.166 -7.824 9.984 1 97.81 116 ALA B C 1
ATOM 2046 O O . ALA B 1 116 ? 2.211 -7.914 11.211 1 97.81 116 ALA B O 1
ATOM 2047 N N . ASN B 1 117 ? 2.617 -8.68 9.203 1 97 117 ASN B N 1
ATOM 2048 C CA . ASN B 1 117 ? 3.191 -9.93 9.695 1 97 117 ASN B CA 1
ATOM 2049 C C . ASN B 1 117 ? 4.559 -9.695 10.336 1 97 117 ASN B C 1
ATOM 2051 O O . ASN B 1 117 ? 4.879 -10.305 11.359 1 97 117 ASN B O 1
ATOM 2055 N N . LEU B 1 118 ? 5.363 -8.828 9.812 1 95.75 118 LEU B N 1
ATOM 2056 C CA . LEU B 1 118 ? 6.75 -8.672 10.227 1 95.75 118 LEU B CA 1
ATOM 2057 C C . LEU B 1 118 ? 6.891 -7.555 11.258 1 95.75 118 LEU B C 1
ATOM 2059 O O . LEU B 1 118 ? 7.848 -7.535 12.031 1 95.75 118 LEU B O 1
ATOM 2063 N N . GLY B 1 119 ? 5.941 -6.598 11.195 1 95.5 119 GLY B N 1
ATOM 2064 C CA . GLY B 1 119 ? 6.078 -5.445 12.07 1 95.5 119 GLY B CA 1
ATOM 2065 C C . GLY B 1 119 ? 7.332 -4.633 11.797 1 95.5 119 GLY B C 1
ATOM 2066 O O . GLY B 1 119 ? 7.605 -4.277 10.648 1 95.5 119 GLY B O 1
ATOM 2067 N N . ASP B 1 120 ? 8.156 -4.418 12.82 1 93.12 120 ASP B N 1
ATOM 2068 C CA . ASP B 1 120 ? 9.359 -3.588 12.727 1 93.12 120 ASP B CA 1
ATOM 2069 C C . ASP B 1 120 ? 10.406 -4.242 11.836 1 93.12 120 ASP B C 1
ATOM 2071 O O . ASP B 1 120 ? 11.32 -3.568 11.352 1 93.12 120 ASP B O 1
ATOM 2075 N N . ALA B 1 121 ? 10.297 -5.488 11.664 1 95.06 121 ALA B N 1
ATOM 2076 C CA . ALA B 1 121 ? 11.266 -6.199 10.836 1 95.06 121 ALA B CA 1
ATOM 2077 C C . ALA B 1 121 ? 11.047 -5.895 9.352 1 95.06 121 ALA B C 1
ATOM 2079 O O . ALA B 1 121 ? 11.914 -6.184 8.523 1 95.06 121 ALA B O 1
ATOM 2080 N N . PHE B 1 122 ? 9.914 -5.355 8.992 1 96.69 122 PHE B N 1
ATOM 2081 C CA . PHE B 1 122 ? 9.711 -4.879 7.629 1 96.69 122 PHE B CA 1
ATOM 2082 C C . PHE B 1 122 ? 10.305 -3.488 7.445 1 96.69 122 PHE B C 1
ATOM 2084 O O . PHE B 1 122 ? 9.57 -2.496 7.422 1 96.69 122 PHE B O 1
ATOM 2091 N N . THR B 1 123 ? 11.594 -3.447 7.168 1 96.69 123 THR B N 1
ATOM 2092 C CA . THR B 1 123 ? 12.352 -2.201 7.117 1 96.69 123 THR B CA 1
ATOM 2093 C C . THR B 1 123 ? 12.094 -1.463 5.809 1 96.69 123 THR B C 1
ATOM 2095 O O . THR B 1 123 ? 11.539 -2.033 4.867 1 96.69 123 THR B O 1
ATOM 2098 N N . VAL B 1 124 ? 12.5 -0.245 5.777 1 96.88 124 VAL B N 1
ATOM 2099 C CA . VAL B 1 124 ? 12.359 0.562 4.57 1 96.88 124 VAL B CA 1
ATOM 2100 C C . VAL B 1 124 ? 13.227 -0.019 3.457 1 96.88 124 VAL B C 1
ATOM 2102 O O . VAL B 1 124 ? 12.844 0.008 2.285 1 96.88 124 VAL B O 1
ATOM 2105 N N . GLU B 1 125 ? 14.414 -0.523 3.807 1 95.25 125 GLU B N 1
ATOM 2106 C CA . GLU B 1 125 ? 15.289 -1.152 2.826 1 95.25 125 GLU B CA 1
ATOM 2107 C C . GLU B 1 125 ? 14.633 -2.373 2.195 1 95.25 125 GLU B C 1
ATOM 2109 O O . GLU 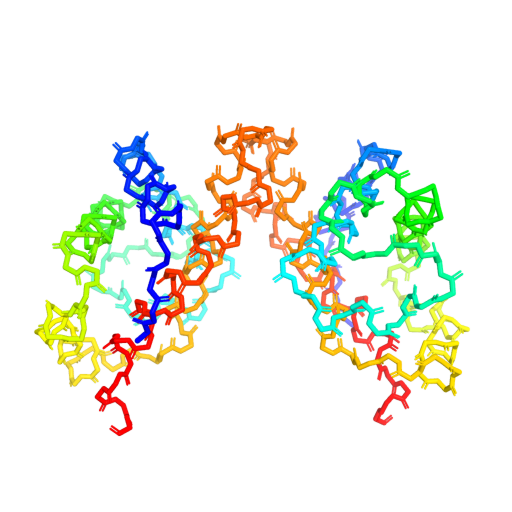B 1 125 ? 14.727 -2.584 0.984 1 95.25 125 GLU B O 1
ATOM 2114 N N . THR B 1 126 ? 14 -3.129 3.039 1 96.75 126 THR B N 1
ATOM 2115 C CA . THR B 1 126 ? 13.281 -4.293 2.535 1 96.75 126 THR B CA 1
ATOM 2116 C C . THR B 1 126 ? 12.164 -3.869 1.585 1 96.75 126 THR B C 1
ATOM 2118 O O . THR B 1 126 ? 12.008 -4.445 0.506 1 96.75 126 THR B O 1
ATOM 2121 N N . GLN B 1 127 ? 11.406 -2.873 1.991 1 97.81 127 GLN B N 1
ATOM 2122 C CA . GLN B 1 127 ? 10.32 -2.412 1.128 1 97.81 127 GLN B CA 1
ATOM 2123 C C . GLN B 1 127 ? 10.859 -1.878 -0.195 1 97.81 127 GLN B C 1
ATOM 2125 O O . GLN B 1 127 ? 10.281 -2.129 -1.255 1 97.81 127 GLN B O 1
ATOM 2130 N N . CYS B 1 128 ? 11.961 -1.121 -0.194 1 97.25 128 CYS B N 1
ATOM 2131 C CA . CYS B 1 128 ? 12.562 -0.601 -1.415 1 97.25 128 CYS B CA 1
ATOM 2132 C C . CYS B 1 128 ? 12.906 -1.73 -2.379 1 97.25 128 CYS B C 1
ATOM 2134 O O . CYS B 1 128 ? 12.523 -1.688 -3.551 1 97.25 128 CYS B O 1
ATOM 2136 N N . ALA B 1 129 ? 13.609 -2.689 -1.844 1 97.12 129 ALA B N 1
ATOM 2137 C CA . ALA B 1 129 ? 14.008 -3.826 -2.672 1 97.12 129 ALA B CA 1
ATOM 2138 C C . ALA B 1 129 ? 12.789 -4.598 -3.17 1 97.12 129 ALA B C 1
ATOM 2140 O O . ALA B 1 129 ? 12.727 -4.977 -4.34 1 97.12 129 ALA B O 1
ATOM 2141 N N . PHE B 1 130 ? 11.867 -4.805 -2.271 1 97.31 130 PHE B N 1
ATOM 2142 C CA . PHE B 1 130 ? 10.672 -5.57 -2.6 1 97.31 130 PHE B CA 1
ATOM 2143 C C . PHE B 1 130 ? 9.812 -4.832 -3.623 1 97.31 130 PHE B C 1
ATOM 2145 O O . PHE B 1 130 ? 9.266 -5.441 -4.539 1 97.31 130 PHE B O 1
ATOM 2152 N N . GLN B 1 131 ? 9.664 -3.604 -3.461 1 96.44 131 GLN B N 1
ATOM 2153 C CA . GLN B 1 131 ? 8.898 -2.799 -4.406 1 96.44 131 GLN B CA 1
ATOM 2154 C C . GLN B 1 131 ? 9.508 -2.854 -5.801 1 96.44 131 GLN B C 1
ATOM 2156 O O . GLN B 1 131 ? 8.789 -2.955 -6.797 1 96.44 131 GLN B O 1
ATOM 2161 N N . LYS B 1 132 ? 10.789 -2.674 -5.898 1 96.44 132 LYS B N 1
ATOM 2162 C CA . LYS B 1 132 ? 11.477 -2.816 -7.176 1 96.44 132 LYS B CA 1
ATOM 2163 C C . LYS B 1 132 ? 11.211 -4.188 -7.793 1 96.44 132 LYS B C 1
ATOM 2165 O O . LYS B 1 132 ? 10.922 -4.289 -8.984 1 96.44 132 LYS B O 1
ATOM 2170 N N . PHE B 1 133 ? 11.344 -5.199 -6.961 1 97.5 133 PHE B N 1
ATOM 2171 C CA . PHE B 1 133 ? 11.102 -6.574 -7.387 1 97.5 133 PHE B CA 1
ATOM 2172 C C . PHE B 1 133 ? 9.688 -6.734 -7.918 1 97.5 133 PHE B C 1
ATOM 2174 O O . PHE B 1 133 ? 9.477 -7.285 -9 1 97.5 133 PHE B O 1
ATOM 2181 N N . LEU B 1 134 ? 8.688 -6.234 -7.211 1 96.62 134 LEU B N 1
ATOM 2182 C CA . LEU B 1 134 ? 7.285 -6.336 -7.613 1 96.62 134 LEU B CA 1
ATOM 2183 C C . LEU B 1 134 ? 7.039 -5.59 -8.922 1 96.62 134 LEU B C 1
ATOM 2185 O O . LEU B 1 134 ? 6.242 -6.027 -9.75 1 96.62 134 LEU B O 1
ATOM 2189 N N . ALA B 1 135 ? 7.66 -4.461 -9.078 1 95.69 135 ALA B N 1
ATOM 2190 C CA . ALA B 1 135 ? 7.516 -3.705 -10.32 1 95.69 135 ALA B CA 1
ATOM 2191 C C . ALA B 1 135 ? 7.965 -4.531 -11.523 1 95.69 135 ALA B C 1
ATOM 2193 O O . ALA B 1 135 ? 7.309 -4.535 -12.562 1 95.69 135 ALA B O 1
ATOM 2194 N N . VAL B 1 136 ? 9.039 -5.215 -11.391 1 95.94 136 VAL B N 1
ATOM 2195 C CA . VAL B 1 136 ? 9.562 -6.051 -12.469 1 95.94 136 VAL B CA 1
ATOM 2196 C C . VAL B 1 136 ? 8.617 -7.223 -12.727 1 95.94 136 VAL B C 1
ATOM 2198 O O . VAL B 1 136 ? 8.336 -7.559 -13.875 1 95.94 136 VAL B O 1
ATOM 2201 N N . VAL B 1 137 ? 8.133 -7.812 -11.648 1 96.06 137 VAL B N 1
ATOM 2202 C CA . VAL B 1 137 ? 7.203 -8.938 -11.742 1 96.06 137 VAL B CA 1
ATOM 2203 C C . VAL B 1 137 ? 5.93 -8.492 -12.461 1 96.06 137 VAL B C 1
ATOM 2205 O O . VAL B 1 137 ? 5.461 -9.164 -13.383 1 96.06 137 VAL B O 1
ATOM 2208 N N . VAL B 1 138 ? 5.348 -7.375 -12.078 1 94.5 138 VAL B N 1
ATOM 2209 C CA . VAL B 1 138 ? 4.121 -6.848 -12.672 1 94.5 138 VAL B CA 1
ATOM 2210 C C . VAL B 1 138 ? 4.355 -6.527 -14.148 1 94.5 138 VAL B C 1
ATOM 2212 O O . VAL B 1 138 ? 3.506 -6.816 -14.992 1 94.5 138 VAL B O 1
ATOM 2215 N N . PHE B 1 139 ? 5.469 -5.934 -14.422 1 93.44 139 PHE B N 1
ATOM 2216 C CA . PHE B 1 139 ? 5.82 -5.629 -15.797 1 93.44 139 PHE B CA 1
ATOM 2217 C C . PHE B 1 139 ? 5.879 -6.902 -16.641 1 93.44 139 PHE B C 1
ATOM 2219 O O . PHE B 1 139 ? 5.332 -6.953 -17.734 1 93.44 139 PHE B O 1
ATOM 2226 N N . ALA B 1 140 ? 6.488 -7.891 -16.109 1 94.25 140 ALA B N 1
ATOM 2227 C CA . ALA B 1 140 ? 6.648 -9.156 -16.812 1 94.25 140 ALA B CA 1
ATOM 2228 C C . ALA B 1 140 ? 5.297 -9.812 -17.078 1 94.25 140 ALA B C 1
ATOM 2230 O O . ALA B 1 140 ? 5.078 -10.398 -18.141 1 94.25 140 ALA B O 1
ATOM 2231 N N . LEU B 1 141 ? 4.387 -9.711 -16.156 1 92.5 141 LEU B N 1
ATOM 2232 C CA . LEU B 1 141 ? 3.057 -10.297 -16.297 1 92.5 141 LEU B CA 1
ATOM 2233 C C . LEU B 1 141 ? 2.225 -9.523 -17.312 1 92.5 141 LEU B C 1
ATOM 2235 O O . LEU B 1 141 ? 1.371 -10.102 -17.984 1 92.5 141 LEU B O 1
ATOM 2239 N N . GLY B 1 142 ? 2.5 -8.211 -17.438 1 86 142 GLY B N 1
ATOM 2240 C CA . GLY B 1 142 ? 1.716 -7.352 -18.312 1 86 142 GLY B CA 1
ATOM 2241 C C . GLY B 1 142 ? 2.309 -7.215 -19.703 1 86 142 GLY B C 1
ATOM 2242 O O . GLY B 1 142 ? 1.751 -6.523 -20.547 1 86 142 GLY B O 1
ATOM 2243 N N . ARG B 1 143 ? 3.443 -7.617 -19.984 1 75.12 143 ARG B N 1
ATOM 2244 C CA . ARG B 1 143 ? 4.211 -7.406 -21.219 1 75.12 143 ARG B CA 1
ATOM 2245 C C . ARG B 1 143 ? 3.396 -7.793 -22.438 1 75.12 143 ARG B C 1
ATOM 2247 O O . ARG B 1 143 ? 3.467 -7.121 -23.469 1 75.12 143 ARG B O 1
ATOM 2254 N N . LYS B 1 144 ? 2.674 -8.68 -22.328 1 69.69 144 LYS B N 1
ATOM 2255 C CA . LYS B 1 144 ? 1.942 -9.062 -23.531 1 69.69 144 LYS B CA 1
ATOM 2256 C C . LYS B 1 144 ? 0.743 -8.141 -23.766 1 69.69 144 LYS B C 1
ATOM 2258 O O . LYS B 1 144 ? 0.081 -8.219 -24.797 1 69.69 144 LYS B O 1
ATOM 2263 N N . TYR B 1 145 ? 0.523 -7.293 -22.812 1 57.78 145 TYR B N 1
ATOM 2264 C CA . TYR B 1 145 ? -0.532 -6.312 -23.031 1 57.78 145 TYR B CA 1
ATOM 2265 C C . TYR B 1 145 ? -0.057 -5.203 -23.969 1 57.78 145 TYR B C 1
ATOM 2267 O O . TYR B 1 145 ? -0.867 -4.445 -24.5 1 57.78 145 TYR B O 1
ATOM 2275 N N . HIS B 1 146 ? 1.207 -4.98 -23.984 1 52.44 146 HIS B N 1
ATOM 2276 C CA . HIS B 1 146 ? 1.732 -3.967 -24.906 1 52.44 146 HIS B CA 1
ATOM 2277 C C . HIS B 1 146 ? 2.537 -4.605 -26.031 1 52.44 146 HIS B C 1
ATOM 2279 O O . HIS B 1 146 ? 3.09 -5.695 -25.859 1 52.44 146 HIS B O 1
#

Radius of gyration: 19.56 Å; Cα contacts (8 Å, |Δi|>4): 342; chains: 2; bounding box: 46×50×44 Å

Nearest PDB structures (foldseek):
  3d1k-assembly1_B  TM=9.772E-01  e=1.236E-14  Trematomus newnesi
  2aa1-assembly1_D  TM=9.700E-01  e=9.511E-14  Trematomus newnesi
  1k1k-assembly1_B-2  TM=9.657E-01  e=1.983E-12  Homo sapiens
  3vrf-assembly1_B  TM=9.721E-01  e=4.659E-12  Mammuthus primigenius
  3d4x-assembly1_D  TM=9.675E-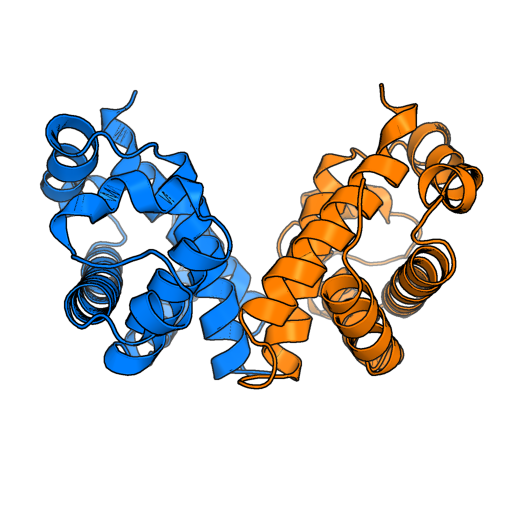01  e=6.495E-12  Felis catus

InterPro domains:
  IPR000971 Globin [PF00042] (26-140)
  IPR000971 Globin [PS01033] (2-146)
  IPR002337 Hemoglobin, beta-type [PR00814] (29-45)
  IPR002337 Hemoglobin, beta-type [PR00814] (47-62)
  IPR002337 Hemoglobin, beta-type [PR00814] (71-88)
  IPR002337 Hemoglobin, beta-type [PR00814] (93-98)
  IPR002337 Hemoglobin, beta-type [PR00814] (127-143)
  IPR002337 Hemoglobin, beta-type [cd08925] (7-145)
  IPR009050 Globin-like superfamily [SSF46458] (1-146)
  IPR012292 Globin/Protoglobin [G3DSA:1.10.490.10] (1-146)
  IPR050056 Hemoglobin and related oxygen transporters [PTHR11442] (3-146)

Organism: Thunnus thynnus (NCBI:txid8237)

pLDDT: mean 94.93, std 6.06, range [51.16, 98.62]

Sequence (292 aa):
VEWTQQERSIIAGFIANLNYEDIGPKALARCLIVYPWTQRYFGAYGDLSTPDAIKGNAKIAAHGVKVLHGLDRAVKNMDNINEAYSELSVLHSDKLHVDPDNFRILGDCLTVVIAANLGDAFTVETQCAFQKFLAVVVFALGRKYHVEWTQQERSIIAGFIANLNYEDIGPKALARCLIVYPWTQRYFGAYGDLSTPDAIKGNAKIAAHGVKVLHGLDRAVKNMDNINEAYSELSVLHSDKLHVDPDNFRILGDCLTVVIAANLGDAFTVETQCAFQKFLAVVVFALGRKYH